Protein AF-A0A7V8YLN0-F1 (afdb_monomer)

Structure (mmCIF, N/CA/C/O backbone):
data_AF-A0A7V8YLN0-F1
#
_entry.id   AF-A0A7V8YLN0-F1
#
loop_
_atom_site.group_PDB
_atom_site.id
_atom_site.type_symbol
_atom_site.label_atom_id
_atom_site.label_alt_id
_atom_site.label_comp_id
_atom_site.label_asym_id
_atom_site.label_entity_id
_atom_site.label_seq_id
_atom_site.pdbx_PDB_ins_code
_atom_site.Cartn_x
_atom_site.Cartn_y
_atom_site.Cartn_z
_atom_site.occupancy
_atom_site.B_iso_or_equiv
_atom_site.auth_seq_id
_atom_site.auth_comp_id
_atom_site.auth_asym_id
_atom_site.auth_atom_id
_atom_site.pdbx_PDB_model_num
ATOM 1 N N . MET A 1 1 ? -4.408 11.429 97.828 1.00 50.34 1 MET A N 1
ATOM 2 C CA . MET A 1 1 ? -4.912 12.079 96.602 1.00 50.34 1 MET A CA 1
ATOM 3 C C . MET A 1 1 ? -3.985 11.689 95.471 1.00 50.34 1 MET A C 1
ATOM 5 O O . MET A 1 1 ? -2.883 12.208 95.388 1.00 50.34 1 MET A O 1
ATOM 9 N N . SER A 1 2 ? -4.406 10.717 94.672 1.00 50.22 2 SER A N 1
ATOM 10 C CA . SER A 1 2 ? -3.677 10.218 93.509 1.00 50.22 2 SER A CA 1
ATOM 11 C C . SER A 1 2 ? -4.720 9.787 92.484 1.00 50.22 2 SER A C 1
ATOM 13 O O . SER A 1 2 ? -5.526 8.894 92.733 1.00 50.22 2 SER A O 1
ATOM 15 N N . MET A 1 3 ? -4.736 10.524 91.376 1.00 49.31 3 MET A N 1
ATOM 16 C CA . MET A 1 3 ? -5.496 10.255 90.163 1.00 49.31 3 MET A CA 1
ATOM 17 C C . MET A 1 3 ? -4.903 9.049 89.433 1.00 49.31 3 MET A C 1
ATOM 19 O O . MET A 1 3 ? -3.693 9.007 89.221 1.00 49.31 3 MET A O 1
ATOM 23 N N . GLN A 1 4 ? -5.762 8.153 88.954 1.00 55.88 4 GLN A N 1
ATOM 24 C CA . GLN A 1 4 ? -5.530 7.371 87.741 1.00 55.88 4 GLN A CA 1
ATOM 25 C C . GLN A 1 4 ? -6.857 7.310 86.968 1.00 55.88 4 GLN A C 1
ATOM 27 O O . GLN A 1 4 ? -7.847 6.825 87.520 1.00 55.88 4 GLN A O 1
ATOM 32 N N . PRO A 1 5 ? -6.925 7.853 85.740 1.00 59.28 5 PRO A N 1
ATOM 33 C CA . PRO A 1 5 ? -8.102 7.719 84.893 1.00 59.28 5 PRO A CA 1
ATOM 34 C C . PRO A 1 5 ? -8.214 6.298 84.306 1.00 59.28 5 PRO A C 1
ATOM 36 O O . PRO A 1 5 ? -7.195 5.619 84.152 1.00 59.28 5 PRO A O 1
ATOM 39 N N . PRO A 1 6 ? -9.434 5.838 83.964 1.00 55.56 6 PRO A N 1
ATOM 40 C CA . PRO A 1 6 ? -9.649 4.526 83.369 1.00 55.56 6 PRO A CA 1
ATOM 41 C C . PRO A 1 6 ? -9.102 4.492 81.940 1.00 55.56 6 PRO A C 1
ATOM 43 O O . PRO A 1 6 ? -9.345 5.405 81.152 1.00 55.56 6 PRO A O 1
ATOM 46 N N . TYR A 1 7 ? -8.398 3.412 81.604 1.00 45.94 7 TYR A N 1
ATOM 47 C CA . TYR A 1 7 ? -8.054 3.062 80.229 1.00 45.94 7 TYR A CA 1
ATOM 48 C C . TYR A 1 7 ? -9.340 2.860 79.417 1.00 45.94 7 TYR A C 1
ATOM 50 O O . TYR A 1 7 ? -10.026 1.850 79.569 1.00 45.94 7 TYR A O 1
ATOM 58 N N . GLY A 1 8 ? -9.660 3.826 78.556 1.00 48.12 8 GLY A N 1
ATOM 59 C CA . GLY A 1 8 ? -10.614 3.640 77.470 1.00 48.12 8 GLY A CA 1
ATOM 60 C C . GLY A 1 8 ? -9.975 2.768 76.395 1.00 48.12 8 GLY A C 1
ATOM 61 O O . GLY A 1 8 ? -9.011 3.175 75.752 1.00 48.12 8 GLY A O 1
ATOM 62 N N . GLN A 1 9 ? -10.486 1.551 76.238 1.00 45.97 9 GLN A N 1
ATOM 63 C CA . GLN A 1 9 ? -10.303 0.764 75.025 1.00 45.97 9 GLN A CA 1
ATOM 64 C C . GLN A 1 9 ? -11.114 1.442 73.919 1.00 45.97 9 GLN A C 1
ATOM 66 O O . GLN A 1 9 ? -12.340 1.358 73.940 1.00 45.97 9 GLN A O 1
ATOM 71 N N . ASP A 1 10 ? -10.451 2.112 72.978 1.00 48.78 10 ASP A N 1
ATOM 72 C CA . ASP A 1 10 ? -11.091 2.499 71.721 1.00 48.78 10 ASP A CA 1
ATOM 73 C C . ASP A 1 10 ? -11.081 1.284 70.777 1.00 48.78 10 ASP A C 1
ATOM 75 O O . ASP A 1 10 ? -10.005 0.754 70.470 1.00 48.78 10 ASP A O 1
ATOM 79 N N . PRO A 1 11 ? -12.247 0.795 70.319 1.00 48.78 11 PRO A N 1
ATOM 80 C CA . PRO A 1 11 ? -12.314 -0.233 69.294 1.00 48.78 11 PRO A CA 1
ATOM 81 C C . PRO A 1 11 ? -11.782 0.348 67.983 1.00 48.78 11 PRO A C 1
ATOM 83 O O . PRO A 1 11 ? -12.357 1.281 67.424 1.00 48.78 11 PRO A O 1
ATOM 86 N N . HIS A 1 12 ? -10.688 -0.210 67.470 1.00 49.59 12 HIS A N 1
ATOM 87 C CA . HIS A 1 12 ? -10.296 0.007 66.083 1.00 49.59 12 HIS A CA 1
ATOM 88 C C . HIS A 1 12 ? -11.402 -0.534 65.172 1.00 49.59 12 HIS A C 1
ATOM 90 O O . HIS A 1 12 ? -11.485 -1.736 64.937 1.00 49.59 12 HIS A O 1
ATOM 96 N N . ASP A 1 13 ? -12.254 0.361 64.680 1.00 48.16 13 ASP A N 1
ATOM 97 C CA . ASP A 1 13 ? -13.195 0.087 63.603 1.00 48.16 13 ASP A CA 1
ATOM 98 C C . ASP A 1 13 ? -12.432 0.154 62.262 1.00 48.16 13 ASP A C 1
ATOM 100 O O . ASP A 1 13 ? -11.944 1.226 61.886 1.00 48.16 13 ASP A O 1
ATOM 104 N N . PRO A 1 14 ? -12.251 -0.967 61.538 1.00 55.12 14 PRO A N 1
ATOM 105 C CA . PRO A 1 14 ? -11.453 -1.008 60.312 1.00 55.12 14 PRO A CA 1
ATOM 106 C C . PRO A 1 14 ? -12.115 -0.313 59.107 1.00 55.12 14 PRO A C 1
ATOM 108 O O . PRO A 1 14 ? -11.535 -0.314 58.022 1.00 55.12 14 PRO A O 1
ATOM 111 N N . PHE A 1 15 ? -13.301 0.289 59.269 1.00 49.78 15 PHE A N 1
ATOM 112 C CA . PHE A 1 15 ? -14.086 0.878 58.178 1.00 49.78 15 PHE A CA 1
ATOM 113 C C . PHE A 1 15 ? -14.161 2.409 58.157 1.00 49.78 15 PHE A C 1
ATOM 115 O O . PHE A 1 15 ? -14.937 2.953 57.373 1.00 49.78 15 PHE A O 1
ATOM 122 N N . ASN A 1 16 ? -13.357 3.127 58.946 1.00 48.41 16 ASN A N 1
ATOM 123 C CA . ASN A 1 16 ? -13.321 4.589 58.873 1.00 48.41 16 ASN A CA 1
ATOM 124 C C . ASN A 1 16 ? -12.156 5.085 57.984 1.00 48.41 16 ASN A C 1
ATOM 126 O O . ASN A 1 16 ? -11.021 5.167 58.463 1.00 48.41 16 ASN A O 1
ATOM 130 N N . PRO A 1 17 ? -12.379 5.408 56.691 1.00 52.44 17 PRO A N 1
ATOM 131 C CA . PRO A 1 17 ? -11.359 6.036 55.862 1.00 52.44 17 PRO A CA 1
ATOM 132 C C . PRO A 1 17 ? -11.106 7.456 56.377 1.00 52.44 17 PRO A C 1
ATOM 134 O O . PRO A 1 17 ? -11.926 8.359 56.211 1.00 52.44 17 PRO A O 1
ATOM 137 N N . GLY A 1 18 ? -9.959 7.647 57.028 1.00 52.62 18 GLY A N 1
ATOM 138 C CA . GLY A 1 18 ? -9.509 8.961 57.472 1.00 52.62 18 GLY A CA 1
ATOM 139 C C . GLY A 1 18 ? -9.413 9.969 56.314 1.00 52.62 18 GLY A C 1
ATOM 140 O O . GLY A 1 18 ? -9.318 9.578 55.146 1.00 52.62 18 GLY A O 1
ATOM 141 N N . PRO A 1 19 ? -9.434 11.279 56.614 1.00 57.81 19 PRO A N 1
ATOM 142 C CA . PRO A 1 19 ? -9.313 12.317 55.599 1.00 57.81 19 PRO A CA 1
ATOM 143 C C . PRO A 1 19 ? -8.010 12.141 54.798 1.00 57.81 19 PRO A C 1
ATOM 145 O O . PRO A 1 19 ? -6.960 11.865 55.388 1.00 57.81 19 PRO A O 1
ATOM 148 N N . PRO A 1 20 ? -8.055 12.276 53.459 1.00 55.78 20 PRO A N 1
ATOM 149 C CA . PRO A 1 20 ? -6.899 12.019 52.614 1.00 55.78 20 PRO A CA 1
ATOM 150 C C . PRO A 1 20 ? -5.741 12.981 52.944 1.00 55.78 20 PRO A C 1
ATOM 152 O O . PRO A 1 20 ? -5.983 14.166 53.197 1.00 55.78 20 PRO A O 1
ATOM 155 N N . PRO A 1 21 ? -4.481 12.505 52.919 1.00 47.47 21 PRO A N 1
ATOM 156 C CA . PRO A 1 21 ? -3.318 13.344 53.168 1.00 47.47 21 PRO A CA 1
ATOM 157 C C . PRO A 1 21 ? -3.226 14.474 52.135 1.00 47.47 21 PRO A C 1
ATOM 159 O O . PRO A 1 21 ? -3.230 14.240 50.923 1.00 47.47 21 PRO A O 1
ATOM 162 N N . ALA A 1 22 ? -3.121 15.710 52.619 1.00 51.22 22 ALA A N 1
ATOM 163 C CA . ALA A 1 22 ? -2.935 16.889 51.786 1.00 51.22 22 ALA A CA 1
ATOM 164 C C . ALA A 1 22 ? -1.536 16.858 51.147 1.00 51.22 22 ALA A C 1
ATOM 166 O O . ALA A 1 22 ? -0.537 17.093 51.823 1.00 51.22 22 ALA A O 1
ATOM 167 N N . GLY A 1 23 ? -1.455 16.550 49.849 1.00 46.84 23 GLY A N 1
ATOM 168 C CA . GLY A 1 23 ? -0.183 16.617 49.118 1.00 46.84 23 GLY A CA 1
ATOM 169 C C . GLY A 1 23 ? -0.074 15.794 47.837 1.00 46.84 23 GLY A C 1
ATOM 170 O O . GLY A 1 23 ? 0.919 15.936 47.129 1.00 46.84 23 GLY A O 1
ATOM 171 N N . ILE A 1 24 ? -1.058 14.956 47.499 1.00 39.94 24 ILE A N 1
ATOM 172 C CA . ILE A 1 24 ? -1.022 14.194 46.242 1.00 39.94 24 ILE A CA 1
ATOM 173 C C . ILE A 1 24 ? -1.661 15.040 45.126 1.00 39.94 24 ILE A C 1
ATOM 175 O O . ILE A 1 24 ? -2.818 15.441 45.278 1.00 39.94 24 ILE A O 1
ATOM 179 N N . PRO A 1 25 ? -0.956 15.318 44.008 1.00 41.12 25 PRO A N 1
ATOM 180 C CA . PRO A 1 25 ? -1.548 15.971 42.848 1.00 41.12 25 PRO A CA 1
ATOM 181 C C . PRO A 1 25 ? -2.760 15.164 42.392 1.00 41.12 25 PRO A C 1
ATOM 183 O O . PRO A 1 25 ? -2.654 13.967 42.119 1.00 41.12 25 PRO A O 1
ATOM 186 N N . SER A 1 26 ? -3.916 15.819 42.356 1.00 47.84 26 SER A N 1
ATOM 187 C CA . SER A 1 26 ? -5.192 15.225 41.988 1.00 47.84 26 SER A CA 1
ATOM 188 C C . SER A 1 26 ? -5.072 14.462 40.670 1.00 47.84 26 SER A C 1
ATOM 190 O O . SER A 1 26 ? -4.752 15.017 39.615 1.00 47.84 26 SER A O 1
ATOM 192 N N . GLN A 1 27 ? -5.329 13.155 40.740 1.00 41.78 27 GLN A N 1
ATOM 193 C CA . GLN A 1 27 ? -5.578 12.343 39.561 1.00 41.78 27 GLN A CA 1
ATOM 194 C C . GLN A 1 27 ? -6.687 13.014 38.749 1.00 41.78 27 GLN A C 1
ATOM 196 O O . GLN A 1 27 ? -7.727 13.392 39.288 1.00 41.78 27 GLN A O 1
ATOM 201 N N . ARG A 1 28 ? -6.410 13.190 37.454 1.00 40.12 28 ARG A N 1
ATOM 202 C CA . ARG A 1 28 ? -7.329 13.698 36.435 1.00 40.12 28 ARG A CA 1
ATOM 203 C C . ARG A 1 28 ? -8.734 13.148 36.673 1.00 40.12 28 ARG A C 1
ATOM 205 O O . ARG A 1 28 ? -8.955 11.947 36.556 1.00 40.12 28 ARG A O 1
ATOM 212 N N . SER A 1 29 ? -9.655 14.053 36.987 1.00 36.97 29 SER A N 1
ATOM 213 C CA . SER A 1 29 ? -11.084 13.798 37.091 1.00 36.97 29 SER A CA 1
ATOM 214 C C . SER A 1 29 ? -11.573 13.089 35.831 1.00 36.97 29 SER A C 1
ATOM 216 O O . SER A 1 29 ? -11.693 13.702 34.770 1.00 36.97 29 SER A O 1
ATOM 218 N N . PHE A 1 30 ? -11.839 11.790 35.938 1.00 36.31 30 PHE A N 1
ATOM 219 C CA . PHE A 1 30 ? -12.628 11.082 34.943 1.00 36.31 30 PHE A CA 1
ATOM 220 C C . PHE A 1 30 ? -14.013 11.735 34.892 1.00 36.31 30 PHE A C 1
ATOM 222 O O . PHE A 1 30 ? -14.601 12.048 35.931 1.00 36.31 30 PHE A O 1
ATOM 229 N N . ALA A 1 31 ? -14.497 12.000 33.680 1.00 40.88 31 ALA A N 1
ATOM 230 C CA . ALA A 1 31 ? -15.795 12.612 33.449 1.00 40.88 31 ALA A CA 1
ATOM 231 C C . ALA A 1 31 ? -16.886 11.804 34.168 1.00 40.88 31 ALA A C 1
ATOM 233 O O . ALA A 1 31 ? -17.105 10.627 33.881 1.00 40.88 31 ALA A O 1
ATOM 234 N N . ARG A 1 32 ? -17.549 12.452 35.128 1.00 37.66 32 ARG A N 1
ATOM 235 C CA . ARG A 1 32 ? -18.716 11.924 35.832 1.00 37.66 32 ARG A CA 1
ATOM 236 C C . ARG A 1 32 ? -19.842 11.799 34.803 1.00 37.66 32 ARG A C 1
ATOM 238 O O . ARG A 1 32 ? -20.374 12.812 34.355 1.00 37.66 32 ARG A O 1
ATOM 245 N N . TYR A 1 33 ? -20.156 10.578 34.380 1.00 36.00 33 TYR A N 1
ATOM 246 C CA . TYR A 1 33 ? -21.348 10.325 33.573 1.00 36.00 33 TYR A CA 1
ATOM 247 C C . TYR A 1 33 ? -22.608 10.620 34.411 1.00 36.00 33 TYR A C 1
ATOM 249 O O . TYR A 1 33 ? -22.574 10.420 35.628 1.00 36.00 33 TYR A O 1
ATOM 257 N N . PRO A 1 34 ? -23.707 11.108 33.806 1.00 36.84 34 PRO A N 1
ATOM 258 C CA . PRO A 1 34 ? -24.946 11.374 34.530 1.00 36.84 34 PRO A CA 1
ATOM 259 C C . PRO A 1 34 ? -25.506 10.068 35.104 1.00 36.84 34 PRO A C 1
ATOM 261 O O . PRO A 1 34 ? -25.660 9.091 34.369 1.00 36.84 34 PRO A O 1
ATOM 264 N N . GLU A 1 35 ? -25.809 10.055 36.403 1.00 42.62 35 GLU A N 1
ATOM 265 C CA . GLU A 1 35 ? -26.484 8.945 37.083 1.00 42.62 35 GLU A CA 1
ATOM 266 C C . GLU A 1 35 ? -27.916 8.793 36.546 1.00 42.62 35 GLU A C 1
ATOM 268 O O . GLU A 1 35 ? -28.869 9.386 37.046 1.00 42.62 35 GLU A O 1
ATOM 273 N N . GLY A 1 36 ? -28.057 8.005 35.483 1.00 40.56 36 GLY A N 1
ATOM 274 C CA . GLY A 1 36 ? -29.303 7.357 35.101 1.00 40.56 36 GLY A CA 1
ATOM 275 C C . GLY A 1 36 ? -29.299 5.939 35.658 1.00 40.56 36 GLY A C 1
ATOM 276 O O . GLY A 1 36 ? -28.346 5.192 35.458 1.00 40.56 36 GLY A O 1
ATOM 277 N N . SER A 1 37 ? -30.347 5.588 36.386 1.00 42.12 37 SER A N 1
ATOM 278 C CA . SER A 1 37 ? -30.586 4.302 37.037 1.00 42.12 37 SER A CA 1
ATOM 279 C C . SER A 1 37 ? -30.487 3.124 36.058 1.00 42.12 37 SER A C 1
ATOM 281 O O . SER A 1 37 ? -31.425 2.832 35.320 1.00 42.12 37 SER A O 1
ATOM 283 N N . TYR A 1 38 ? -29.361 2.410 36.098 1.00 36.41 38 TYR A N 1
ATOM 284 C CA . TYR A 1 38 ? -29.196 1.090 35.489 1.00 36.41 38 TYR A CA 1
ATOM 285 C C . TYR A 1 38 ? -29.059 0.026 36.587 1.00 36.41 38 TYR A C 1
ATOM 287 O O . TYR A 1 38 ? -28.512 0.319 37.654 1.00 36.41 38 TYR A O 1
ATOM 295 N N . PRO A 1 39 ? -29.571 -1.200 36.363 1.00 40.69 39 PRO A N 1
ATOM 296 C CA . PRO A 1 39 ? -29.481 -2.280 37.337 1.00 40.69 39 PRO A CA 1
ATOM 297 C C . PRO A 1 39 ? -28.013 -2.565 37.666 1.00 40.69 39 PRO A C 1
ATOM 299 O O . PRO A 1 39 ? -27.170 -2.609 36.773 1.00 40.69 39 PRO A O 1
ATOM 302 N N . ILE A 1 40 ? -27.736 -2.719 38.963 1.00 44.50 40 ILE A N 1
ATOM 303 C CA . ILE A 1 40 ? -26.409 -2.893 39.562 1.00 44.50 40 ILE A CA 1
ATOM 304 C C . ILE A 1 40 ? -25.683 -4.046 38.858 1.00 44.50 40 ILE A C 1
ATOM 306 O O . ILE A 1 40 ? -25.925 -5.219 39.144 1.00 44.50 40 ILE A O 1
ATOM 310 N N . ALA A 1 41 ? -24.801 -3.711 37.919 1.00 47.66 41 ALA A N 1
ATOM 311 C CA . ALA A 1 41 ? -23.818 -4.646 37.409 1.00 47.66 41 ALA A CA 1
ATOM 312 C C . ALA A 1 41 ? -22.774 -4.892 38.517 1.00 47.66 41 ALA A C 1
ATOM 314 O O . AL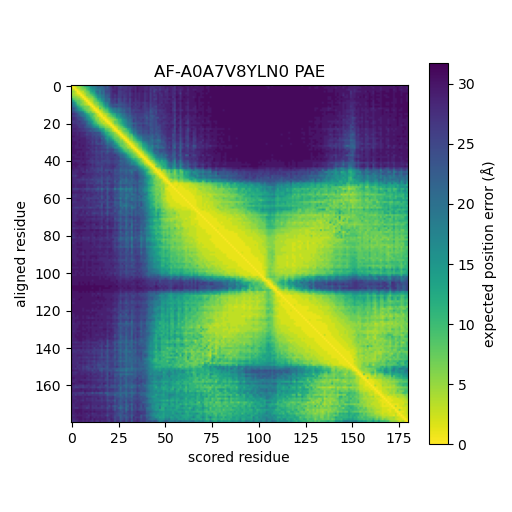A A 1 41 ? -22.414 -3.945 39.226 1.00 47.66 41 ALA A O 1
ATOM 315 N N . PRO A 1 42 ? -22.301 -6.139 38.704 1.00 45.53 42 PRO A N 1
ATOM 316 C CA . PRO A 1 42 ? -21.241 -6.443 39.660 1.00 45.53 42 PRO A CA 1
ATOM 317 C C . PRO A 1 42 ? -20.002 -5.570 39.398 1.00 45.53 42 PRO A C 1
ATOM 319 O O . PRO A 1 42 ? -19.815 -5.111 38.266 1.00 45.53 42 PRO A O 1
ATOM 322 N N . PRO A 1 43 ? -19.176 -5.311 40.434 1.00 49.69 43 PRO A N 1
ATOM 323 C CA . PRO A 1 43 ? -18.045 -4.394 40.347 1.00 49.69 43 PRO A CA 1
ATOM 324 C C . PRO A 1 43 ? -17.214 -4.735 39.117 1.00 49.69 43 PRO A C 1
ATOM 326 O O . PRO A 1 43 ? -16.876 -5.899 38.907 1.00 49.69 43 PRO A O 1
ATOM 329 N N . VAL A 1 44 ? -16.957 -3.722 38.287 1.00 53.62 44 VAL A N 1
ATOM 330 C CA . VAL A 1 44 ? -16.230 -3.855 37.025 1.00 53.62 44 VAL A CA 1
ATOM 331 C C . VAL A 1 44 ? -14.846 -4.414 37.345 1.00 53.62 44 VAL A C 1
ATOM 333 O O . VAL A 1 44 ? -13.938 -3.678 37.726 1.00 53.62 44 VAL A O 1
ATOM 336 N N . ALA A 1 45 ? -14.710 -5.739 37.241 1.00 57.56 45 ALA A N 1
ATOM 337 C CA . ALA A 1 45 ? -13.427 -6.399 37.108 1.00 57.56 45 ALA A CA 1
ATOM 338 C C . ALA A 1 45 ? -12.707 -5.709 35.950 1.00 57.56 45 ALA A C 1
ATOM 340 O O . ALA A 1 45 ? -13.351 -5.392 34.947 1.00 57.56 45 ALA A O 1
ATOM 341 N N . ASP A 1 46 ? -11.424 -5.409 36.156 1.00 58.84 46 ASP A N 1
ATOM 342 C CA . ASP A 1 46 ? -10.544 -4.706 35.222 1.00 58.84 46 ASP A CA 1
ATOM 343 C C . ASP A 1 46 ? -11.001 -4.888 33.760 1.00 58.84 46 ASP A C 1
ATOM 345 O O . ASP A 1 46 ? -11.070 -6.026 33.295 1.00 58.84 46 ASP A O 1
ATOM 349 N N . PRO A 1 47 ? -11.349 -3.814 33.024 1.00 59.25 47 PRO A N 1
ATOM 350 C CA . PRO A 1 47 ? -11.864 -3.924 31.660 1.00 59.25 47 PRO A CA 1
ATOM 351 C C . PRO A 1 47 ? -10.906 -4.642 30.693 1.00 59.25 47 PRO A C 1
ATOM 353 O O . PRO A 1 47 ? -11.343 -5.060 29.617 1.00 59.25 47 PRO A O 1
ATOM 356 N N . LEU A 1 48 ? -9.631 -4.812 31.068 1.00 55.44 48 LEU A N 1
ATOM 357 C CA . LEU A 1 48 ? -8.635 -5.604 30.342 1.00 55.44 48 LEU A CA 1
ATOM 358 C C . LEU A 1 48 ? -8.718 -7.115 30.614 1.00 55.44 48 LEU A C 1
ATOM 360 O O . LEU A 1 48 ? -8.176 -7.899 29.835 1.00 55.44 48 LEU A O 1
ATOM 364 N N . VAL A 1 49 ? -9.400 -7.537 31.678 1.00 62.19 49 VAL A N 1
ATOM 365 C CA . VAL A 1 49 ? -9.591 -8.940 32.052 1.00 62.19 49 VAL A CA 1
ATOM 366 C C . VAL A 1 49 ? -11.021 -9.350 31.693 1.00 62.19 49 VAL A C 1
ATOM 368 O O . VAL A 1 49 ? -11.971 -9.003 32.398 1.00 62.19 49 VAL A O 1
ATOM 371 N N . PRO A 1 50 ? -11.227 -10.072 30.578 1.00 61.09 50 PRO A N 1
ATOM 372 C CA . PRO A 1 50 ? -12.558 -10.533 30.226 1.00 61.09 50 PRO A CA 1
ATOM 373 C C . PRO A 1 50 ? -13.066 -11.535 31.266 1.00 61.09 50 PRO A C 1
ATOM 375 O O . PRO A 1 50 ? -12.364 -12.478 31.627 1.00 61.09 50 PRO A O 1
ATOM 378 N N . ALA A 1 51 ? -14.303 -11.337 31.728 1.00 72.38 51 ALA A N 1
ATOM 379 C CA . ALA A 1 51 ? -14.971 -12.257 32.649 1.00 72.38 51 ALA A CA 1
ATOM 380 C C . ALA A 1 51 ? -15.202 -13.643 32.015 1.00 72.38 51 ALA A C 1
ATOM 382 O O . ALA A 1 51 ? -15.260 -14.651 32.716 1.00 72.38 51 ALA A O 1
ATOM 383 N N . ASP A 1 52 ? -15.310 -13.689 30.686 1.00 82.00 52 ASP A N 1
ATOM 384 C CA . ASP A 1 52 ? -15.522 -14.887 29.891 1.00 82.00 52 ASP A CA 1
ATOM 385 C C . ASP A 1 52 ? -14.947 -14.727 28.468 1.00 82.00 52 ASP A C 1
ATOM 387 O O . ASP A 1 52 ? -14.900 -13.635 27.893 1.00 82.00 52 ASP A O 1
ATOM 391 N N . LEU A 1 53 ? -14.509 -15.840 27.868 1.00 83.56 53 LEU A N 1
ATOM 392 C CA . LEU A 1 53 ? -13.960 -15.845 26.505 1.00 83.56 53 LEU A CA 1
ATOM 393 C C . LEU A 1 53 ? -15.005 -15.441 25.452 1.00 83.56 53 LEU A C 1
ATOM 395 O O . LEU A 1 53 ? -14.654 -14.811 24.455 1.00 83.56 53 LEU A O 1
ATOM 399 N N . ALA A 1 54 ? -16.282 -15.782 25.658 1.00 83.88 54 ALA A N 1
ATOM 400 C CA . ALA A 1 54 ? -17.344 -15.482 24.700 1.00 83.88 54 ALA A CA 1
ATOM 401 C C . ALA A 1 54 ? -17.627 -13.972 24.623 1.00 83.88 54 ALA A C 1
ATOM 403 O O . ALA A 1 54 ? -17.668 -13.416 23.523 1.00 83.88 54 ALA A O 1
ATOM 404 N N . GLY A 1 55 ? -17.725 -13.291 25.767 1.00 80.12 55 GLY A N 1
ATOM 405 C CA . GLY A 1 55 ? -17.845 -11.837 25.845 1.00 80.12 55 GLY A CA 1
ATOM 406 C C . GLY A 1 55 ? -16.642 -11.105 25.244 1.00 80.12 55 GLY A C 1
ATOM 407 O O . GLY A 1 55 ? -16.811 -10.104 24.545 1.00 80.12 55 GLY A O 1
ATOM 408 N N . TRP A 1 56 ? -15.423 -11.624 25.433 1.00 81.50 56 TRP A N 1
ATOM 409 C CA . TRP A 1 56 ? -14.227 -11.091 24.767 1.00 81.50 56 TRP A CA 1
ATOM 410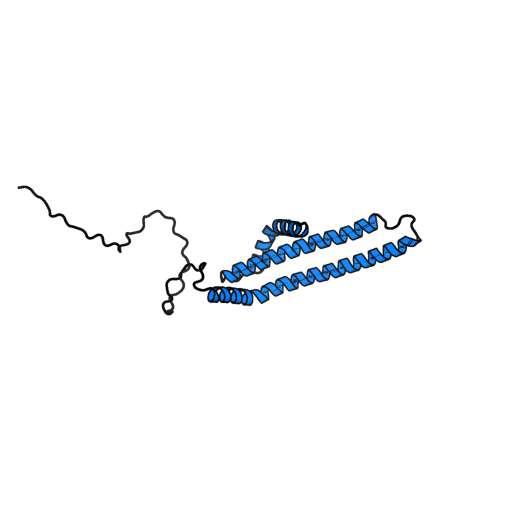 C C . TRP A 1 56 ? -14.317 -11.185 23.238 1.00 81.50 56 TRP A C 1
ATOM 412 O O . TRP A 1 56 ? -14.087 -10.194 22.543 1.00 81.50 56 TRP A O 1
ATOM 422 N N . PHE A 1 57 ? -14.716 -12.345 22.707 1.00 83.25 57 PHE A N 1
ATOM 423 C CA . PHE A 1 57 ? -14.893 -12.534 21.265 1.00 83.25 57 PHE A CA 1
ATOM 424 C C . PHE A 1 57 ? -15.999 -11.644 20.686 1.00 83.25 57 PHE A C 1
ATOM 426 O O . PHE A 1 57 ? -15.811 -11.077 19.609 1.00 83.25 57 PHE A O 1
ATOM 433 N N . GLN A 1 58 ? -17.125 -11.472 21.388 1.00 83.69 58 GLN A N 1
ATOM 4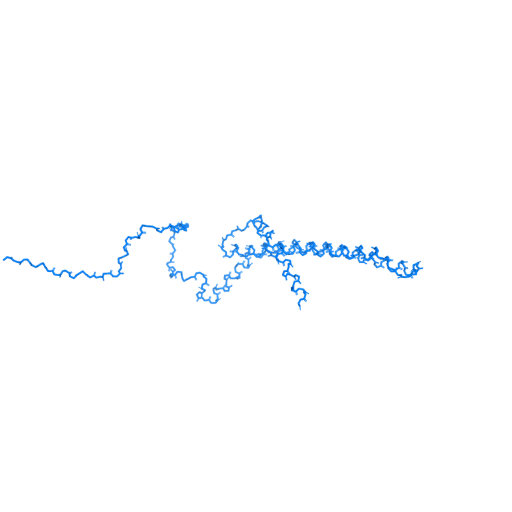34 C CA . GLN A 1 58 ? -18.187 -10.557 20.952 1.00 83.69 58 GLN A CA 1
ATOM 435 C C . GLN A 1 58 ? -17.677 -9.118 20.828 1.00 83.69 58 GLN A C 1
ATOM 437 O O . GLN A 1 58 ? -17.909 -8.481 19.804 1.00 83.69 58 GLN A O 1
ATOM 442 N N . ARG A 1 59 ? -16.889 -8.641 21.801 1.00 78.94 59 ARG A N 1
ATOM 443 C CA . ARG A 1 59 ? -16.268 -7.307 21.739 1.00 78.94 59 ARG A CA 1
ATOM 444 C C . ARG A 1 59 ? -15.352 -7.154 20.524 1.00 78.94 59 ARG A C 1
ATOM 446 O O . ARG A 1 59 ? -15.393 -6.117 19.868 1.00 78.94 59 ARG A O 1
ATOM 453 N N . ILE A 1 60 ? -14.559 -8.176 20.188 1.00 80.69 60 ILE A N 1
ATOM 454 C CA . ILE A 1 60 ? -13.719 -8.158 18.978 1.00 80.69 60 ILE A CA 1
ATOM 455 C C . ILE A 1 60 ? -14.581 -8.059 17.721 1.00 80.69 60 ILE A C 1
ATOM 457 O O . ILE A 1 60 ? -14.306 -7.228 16.859 1.00 80.69 60 ILE A O 1
ATOM 461 N N . ILE A 1 61 ? -15.626 -8.883 17.612 1.00 85.25 61 ILE A N 1
ATOM 462 C CA . ILE A 1 61 ? -16.518 -8.891 16.446 1.00 85.25 61 ILE A CA 1
ATOM 463 C C . ILE A 1 61 ? -17.212 -7.537 16.282 1.00 85.25 61 ILE A C 1
ATOM 465 O O . ILE A 1 61 ? -17.312 -7.046 15.158 1.00 85.25 61 ILE A O 1
ATOM 469 N N . ASP A 1 62 ? -17.652 -6.916 17.374 1.00 83.06 62 ASP A N 1
ATOM 470 C CA . ASP A 1 62 ? -18.319 -5.614 17.342 1.00 83.06 62 ASP A CA 1
ATOM 471 C C . ASP A 1 62 ? -17.370 -4.492 16.917 1.00 83.06 62 ASP A C 1
ATOM 473 O O . ASP A 1 62 ? -17.737 -3.661 16.082 1.00 83.06 62 ASP A O 1
ATOM 477 N N . VAL A 1 63 ? -16.129 -4.498 17.419 1.00 79.38 63 VAL A N 1
ATOM 478 C CA . VAL A 1 63 ? -15.086 -3.568 16.961 1.00 79.38 63 VAL A CA 1
ATOM 479 C C . VAL A 1 63 ? -14.822 -3.777 15.475 1.00 79.38 63 VAL A C 1
ATOM 481 O O . VAL A 1 63 ? -14.887 -2.818 14.714 1.00 79.38 63 VAL A O 1
ATOM 484 N N . VAL A 1 64 ? -14.619 -5.020 15.028 1.00 81.56 64 VAL A N 1
ATOM 485 C CA . VAL A 1 64 ? -14.406 -5.323 13.606 1.00 81.56 64 VAL A CA 1
ATOM 486 C C . VAL A 1 64 ? -15.582 -4.821 12.771 1.00 81.56 64 VAL A C 1
ATOM 488 O O . VAL A 1 64 ? -15.365 -4.086 11.815 1.00 81.56 64 VAL A O 1
ATOM 491 N N . ARG A 1 65 ? -16.827 -5.144 13.142 1.00 85.75 65 ARG A N 1
ATOM 492 C CA . ARG A 1 65 ? -18.030 -4.713 12.413 1.00 85.75 65 ARG A CA 1
ATOM 493 C C . ARG A 1 65 ? -18.137 -3.197 12.300 1.00 85.75 65 ARG A C 1
ATOM 495 O O . ARG A 1 65 ? -18.496 -2.708 11.231 1.00 85.75 65 ARG A O 1
ATOM 502 N N . ARG A 1 66 ? -17.809 -2.461 13.364 1.00 82.44 66 ARG A N 1
ATOM 503 C CA . ARG A 1 66 ? -17.826 -0.993 13.360 1.00 82.44 66 ARG A CA 1
ATOM 504 C C . ARG A 1 66 ? -16.691 -0.407 12.519 1.00 82.44 66 ARG A C 1
ATOM 506 O O . ARG A 1 66 ? -16.921 0.533 11.762 1.00 82.44 66 ARG A O 1
ATOM 513 N N . SER A 1 67 ? -15.508 -1.012 12.578 1.00 80.69 67 SER A N 1
ATOM 514 C CA . SER A 1 67 ? -14.331 -0.563 11.834 1.00 80.69 67 SER A CA 1
ATOM 515 C C . SER A 1 67 ? -14.293 -1.051 10.377 1.00 80.69 67 SER A C 1
ATOM 517 O O . SER A 1 67 ? -13.457 -0.583 9.606 1.00 80.69 67 SER A O 1
ATOM 519 N N . LEU A 1 68 ? -15.182 -1.960 9.954 1.00 81.38 68 LEU A N 1
ATOM 520 C CA . LEU A 1 68 ? -15.162 -2.550 8.607 1.00 81.38 68 LEU A CA 1
ATOM 521 C C . LEU A 1 68 ? -15.264 -1.499 7.499 1.00 81.38 68 LEU A C 1
ATOM 523 O O . LEU A 1 68 ? -14.472 -1.523 6.565 1.00 81.38 68 LEU A O 1
ATOM 527 N N . VAL A 1 69 ? -16.219 -0.572 7.593 1.00 80.62 69 VAL A N 1
ATOM 528 C CA . VAL A 1 69 ? -16.428 0.466 6.569 1.00 80.62 69 VAL A CA 1
ATOM 529 C C . VAL A 1 69 ? -15.219 1.405 6.440 1.00 80.62 69 VAL A C 1
ATOM 531 O O . VAL A 1 69 ? -14.728 1.572 5.318 1.00 80.62 69 VAL A O 1
ATOM 534 N N . PRO A 1 70 ? -14.683 2.002 7.525 1.00 79.69 70 PRO A N 1
ATOM 535 C CA . PRO A 1 70 ? -13.498 2.847 7.405 1.00 79.69 70 PRO A CA 1
ATOM 536 C C . PRO A 1 70 ? -12.262 2.059 6.949 1.00 79.69 70 PRO A C 1
ATOM 538 O O . PRO A 1 70 ? -11.508 2.562 6.116 1.00 79.69 70 PRO A O 1
ATOM 541 N N . LEU A 1 71 ? -12.082 0.809 7.394 1.00 80.00 71 LEU A N 1
ATOM 542 C CA . LEU A 1 71 ? -10.987 -0.043 6.918 1.00 80.00 71 LEU A CA 1
ATOM 543 C C . LEU A 1 71 ? -11.112 -0.346 5.425 1.00 80.00 71 LEU A C 1
ATOM 545 O O . LEU A 1 71 ? -10.155 -0.141 4.686 1.00 80.00 71 LEU A O 1
ATOM 549 N N . LEU A 1 72 ? -12.287 -0.767 4.955 1.00 84.19 72 LEU A N 1
ATOM 550 C CA . LEU A 1 72 ? -12.533 -1.014 3.533 1.00 84.19 72 LEU A CA 1
ATOM 551 C C . LEU A 1 72 ? -12.335 0.245 2.693 1.00 84.19 72 LEU A C 1
ATOM 553 O O . LEU A 1 72 ? -11.863 0.146 1.569 1.00 84.19 72 LEU A O 1
ATOM 557 N N . THR A 1 73 ? -12.630 1.424 3.236 1.00 81.56 73 THR A N 1
ATOM 558 C CA . THR A 1 73 ? -12.400 2.698 2.545 1.00 81.56 73 THR A CA 1
ATOM 559 C C . THR A 1 73 ? -10.903 2.963 2.358 1.00 81.56 73 THR A C 1
ATOM 561 O O . THR A 1 73 ? -10.466 3.288 1.254 1.00 81.56 73 THR A O 1
ATOM 564 N N . ILE A 1 74 ? -10.100 2.761 3.408 1.00 80.06 74 ILE A N 1
ATOM 565 C CA . ILE A 1 74 ? -8.634 2.874 3.339 1.00 80.06 74 ILE A CA 1
ATOM 566 C C . ILE A 1 74 ? -8.064 1.838 2.359 1.00 80.06 74 ILE A C 1
ATOM 568 O O . ILE A 1 74 ? -7.234 2.174 1.515 1.00 80.06 74 ILE A O 1
ATOM 572 N N . GLN A 1 75 ? -8.542 0.592 2.430 1.00 82.00 75 GLN A N 1
ATOM 573 C CA . GLN A 1 75 ? -8.096 -0.493 1.553 1.00 82.00 75 GLN A CA 1
ATOM 574 C C . GLN A 1 75 ? -8.508 -0.272 0.095 1.00 82.00 75 GLN A C 1
ATOM 576 O O . GLN A 1 75 ? -7.712 -0.528 -0.802 1.00 82.00 75 GLN A O 1
ATOM 581 N N . ALA A 1 76 ? -9.706 0.255 -0.165 1.00 85.88 76 ALA A N 1
ATOM 582 C CA . ALA A 1 76 ? -10.142 0.622 -1.509 1.00 85.88 76 ALA A CA 1
ATOM 583 C C . ALA A 1 76 ? -9.257 1.733 -2.088 1.00 85.88 76 ALA A C 1
ATOM 585 O O . ALA A 1 76 ? -8.823 1.633 -3.234 1.00 85.88 76 ALA A O 1
ATOM 586 N N . GLY A 1 77 ? -8.918 2.746 -1.283 1.00 85.31 77 GLY A N 1
ATOM 587 C CA . GLY A 1 77 ? -7.944 3.768 -1.667 1.00 85.31 77 GLY A CA 1
ATOM 588 C C . GLY A 1 77 ? -6.591 3.155 -2.031 1.00 85.31 77 GLY A C 1
ATOM 589 O O . GLY A 1 77 ? -6.066 3.417 -3.111 1.00 85.31 77 GLY A O 1
ATOM 590 N N . MET A 1 78 ? -6.060 2.271 -1.182 1.00 84.19 78 MET A N 1
ATOM 591 C CA . MET A 1 78 ? -4.811 1.551 -1.450 1.00 84.19 78 MET A CA 1
ATOM 592 C C . MET A 1 78 ? -4.887 0.709 -2.732 1.00 84.19 78 MET A C 1
ATOM 594 O O . MET A 1 78 ? -3.964 0.735 -3.545 1.00 84.19 78 MET A O 1
ATOM 598 N N . ALA A 1 79 ? -5.997 0.003 -2.954 1.00 86.25 79 ALA A N 1
ATOM 599 C CA . ALA A 1 79 ? -6.208 -0.808 -4.146 1.00 86.25 79 ALA A CA 1
ATOM 600 C C . ALA A 1 79 ? -6.153 0.036 -5.427 1.00 86.25 79 ALA A C 1
ATOM 602 O O . ALA A 1 79 ? -5.552 -0.395 -6.409 1.00 86.25 79 ALA A O 1
ATOM 603 N N . VAL A 1 80 ? -6.694 1.260 -5.411 1.00 90.19 80 VAL A N 1
ATOM 604 C CA . VAL A 1 80 ? -6.585 2.195 -6.543 1.00 90.19 80 VAL A CA 1
ATOM 605 C C . VAL A 1 80 ? -5.121 2.517 -6.850 1.00 90.19 80 VAL A C 1
ATOM 607 O O . VAL A 1 80 ? -4.713 2.422 -8.007 1.00 90.19 80 VAL A O 1
ATOM 610 N N . PHE A 1 81 ? -4.304 2.828 -5.839 1.00 85.44 81 PHE A N 1
ATOM 611 C CA . PHE A 1 81 ? -2.871 3.082 -6.044 1.00 85.44 81 PHE A CA 1
ATOM 612 C C . PHE A 1 81 ? -2.137 1.863 -6.607 1.00 85.44 81 PHE A C 1
ATOM 614 O O . PHE A 1 81 ? -1.325 2.004 -7.522 1.00 85.44 81 PHE A O 1
ATOM 621 N N . VAL A 1 82 ? -2.451 0.665 -6.107 1.00 88.06 82 VAL A N 1
ATOM 622 C CA . VAL A 1 82 ? -1.875 -0.588 -6.614 1.00 88.06 82 VAL A CA 1
ATOM 623 C C . VAL A 1 82 ? -2.250 -0.805 -8.080 1.00 88.06 82 VAL A C 1
ATOM 625 O O . VAL A 1 82 ? -1.377 -1.111 -8.887 1.00 88.06 82 VAL A O 1
ATOM 628 N N . VAL A 1 83 ? -3.515 -0.601 -8.456 1.00 93.44 83 VAL A N 1
ATOM 629 C CA . VAL A 1 83 ? -3.967 -0.739 -9.849 1.00 93.44 83 VAL A CA 1
ATOM 630 C C . VAL A 1 83 ? -3.264 0.269 -10.759 1.00 93.44 83 VAL A C 1
ATOM 632 O O . VAL A 1 83 ? -2.760 -0.118 -11.811 1.00 93.44 83 VAL A O 1
ATOM 635 N N . ILE A 1 84 ? -3.173 1.539 -10.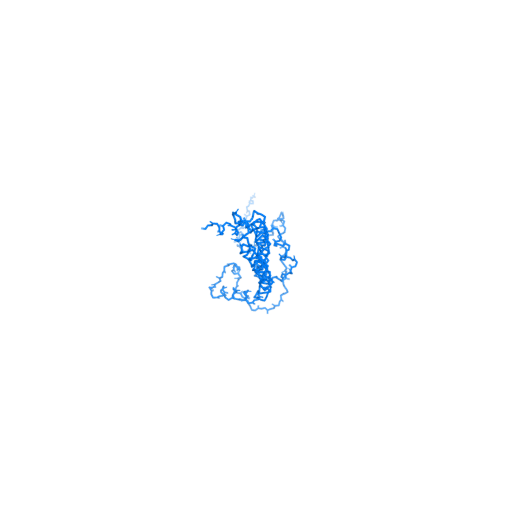352 1.00 91.62 84 ILE A N 1
ATOM 636 C CA . ILE A 1 84 ? -2.472 2.579 -11.122 1.00 91.62 84 ILE A CA 1
ATOM 637 C C . ILE A 1 84 ? -1.013 2.180 -11.356 1.00 91.62 84 ILE A C 1
ATOM 639 O O . ILE A 1 84 ? -0.531 2.232 -12.487 1.00 91.62 84 ILE A O 1
ATOM 643 N N . TYR A 1 85 ? -0.318 1.735 -10.311 1.00 89.00 85 TYR A N 1
ATOM 644 C CA . TYR A 1 85 ? 1.058 1.269 -10.438 1.00 89.00 85 TYR A CA 1
ATOM 645 C C . TYR A 1 85 ? 1.187 0.069 -11.378 1.00 89.00 85 TYR A C 1
ATOM 647 O O . TYR A 1 85 ? 2.064 0.076 -12.236 1.00 89.00 85 TYR A O 1
ATOM 655 N N . GLN A 1 86 ? 0.305 -0.928 -11.269 1.00 89.69 86 GLN A N 1
ATOM 656 C CA . GLN A 1 86 ? 0.325 -2.100 -12.149 1.00 89.69 86 GLN A CA 1
ATOM 657 C C . GLN A 1 86 ? 0.137 -1.712 -13.620 1.00 89.69 86 GLN A C 1
ATOM 659 O O . GLN A 1 86 ? 0.804 -2.266 -14.491 1.00 89.69 86 GLN A O 1
ATOM 664 N N . VAL A 1 87 ? -0.718 -0.725 -13.909 1.00 93.81 87 VAL A N 1
ATOM 665 C CA . VAL A 1 87 ? -0.883 -0.186 -15.267 1.00 93.81 87 VAL A CA 1
ATOM 666 C C . VAL A 1 87 ? 0.398 0.500 -15.747 1.00 93.81 87 VAL A C 1
ATOM 668 O O . VAL A 1 87 ? 0.839 0.251 -16.869 1.00 93.81 87 VAL A O 1
ATOM 671 N N . ILE A 1 88 ? 1.024 1.333 -14.909 1.00 90.19 88 ILE A N 1
ATOM 672 C CA . ILE A 1 88 ? 2.278 2.028 -15.247 1.00 90.19 88 ILE A CA 1
ATOM 673 C C . ILE A 1 88 ? 3.398 1.020 -15.522 1.00 90.19 88 ILE A C 1
ATOM 675 O O . ILE A 1 88 ? 4.048 1.097 -16.564 1.00 90.19 88 ILE A O 1
ATOM 679 N N . VAL A 1 89 ? 3.599 0.052 -14.625 1.00 90.44 89 VAL A N 1
ATOM 680 C CA . VAL A 1 89 ? 4.623 -0.988 -14.780 1.00 90.44 89 VAL A CA 1
ATOM 681 C C . VAL A 1 89 ? 4.330 -1.858 -15.991 1.00 90.44 89 VAL A C 1
ATOM 683 O O . VAL A 1 89 ? 5.231 -2.089 -16.787 1.00 90.44 89 VAL A O 1
ATOM 686 N N . GLY A 1 90 ? 3.081 -2.282 -16.192 1.00 91.88 90 GLY A N 1
ATOM 687 C CA . GLY A 1 90 ? 2.689 -3.064 -17.363 1.00 91.88 90 GLY A CA 1
ATOM 688 C C . GLY A 1 90 ? 3.006 -2.341 -18.674 1.00 91.88 90 GLY A C 1
ATOM 689 O O . GLY A 1 90 ? 3.562 -2.941 -19.595 1.00 91.88 90 GLY A O 1
ATOM 690 N N . ASN A 1 91 ? 2.734 -1.036 -18.746 1.00 92.88 91 ASN A N 1
ATOM 691 C CA . ASN A 1 91 ? 3.091 -0.213 -19.901 1.00 92.88 91 ASN A CA 1
ATOM 692 C C . ASN A 1 91 ? 4.611 -0.095 -20.079 1.00 92.88 91 ASN A C 1
ATOM 694 O O . ASN A 1 91 ? 5.100 -0.328 -21.185 1.00 92.88 91 ASN A O 1
ATOM 698 N N . ALA A 1 92 ? 5.359 0.178 -19.006 1.00 89.50 92 ALA A N 1
ATOM 699 C CA . ALA A 1 92 ? 6.820 0.259 -19.042 1.00 89.50 92 ALA A CA 1
ATOM 700 C C . ALA A 1 92 ? 7.467 -1.074 -19.462 1.00 89.50 92 ALA A C 1
ATOM 702 O O . ALA A 1 92 ? 8.397 -1.092 -20.265 1.00 89.50 92 ALA A O 1
ATOM 703 N N . THR A 1 93 ? 6.948 -2.208 -18.983 1.00 91.69 93 THR A N 1
ATOM 704 C CA . THR A 1 93 ? 7.386 -3.551 -19.387 1.00 91.69 93 THR A CA 1
ATOM 705 C C . THR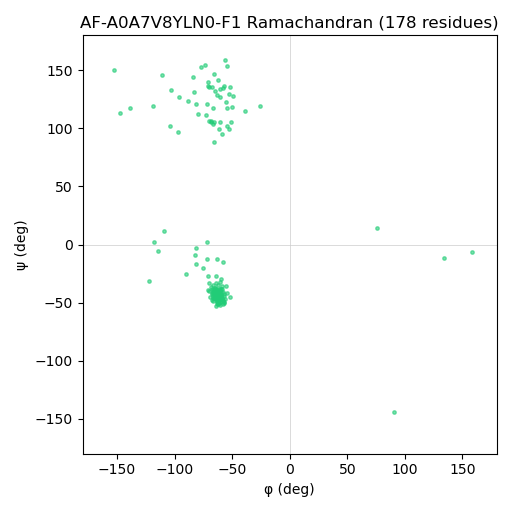 A 1 93 ? 7.095 -3.812 -20.861 1.00 91.69 93 THR A C 1
ATOM 707 O O . THR A 1 93 ? 7.948 -4.342 -21.571 1.00 91.69 93 THR A O 1
ATOM 710 N N . ASN A 1 94 ? 5.916 -3.425 -21.354 1.00 92.88 94 ASN A N 1
ATOM 711 C CA . ASN A 1 94 ? 5.570 -3.571 -22.768 1.00 92.88 94 ASN A CA 1
ATOM 712 C C . ASN A 1 94 ? 6.479 -2.725 -23.669 1.00 92.88 94 ASN A C 1
ATOM 714 O O . ASN A 1 94 ? 6.935 -3.208 -24.706 1.00 92.88 94 ASN A O 1
ATOM 718 N N . GLU A 1 95 ? 6.758 -1.483 -23.277 1.00 89.12 95 GLU A N 1
ATOM 719 C CA . GLU A 1 95 ? 7.669 -0.591 -23.995 1.00 89.12 95 GLU A CA 1
ATOM 720 C C . GLU A 1 95 ? 9.102 -1.131 -23.998 1.00 89.12 95 GLU A C 1
ATOM 722 O O . GLU A 1 95 ? 9.723 -1.222 -25.058 1.00 89.12 95 GLU A O 1
ATOM 727 N N . PHE A 1 96 ? 9.589 -1.587 -22.843 1.00 88.31 96 PHE A N 1
ATOM 728 C CA . PHE A 1 96 ? 10.891 -2.233 -22.723 1.00 88.31 96 PHE A CA 1
ATOM 729 C C . PHE A 1 96 ? 10.987 -3.48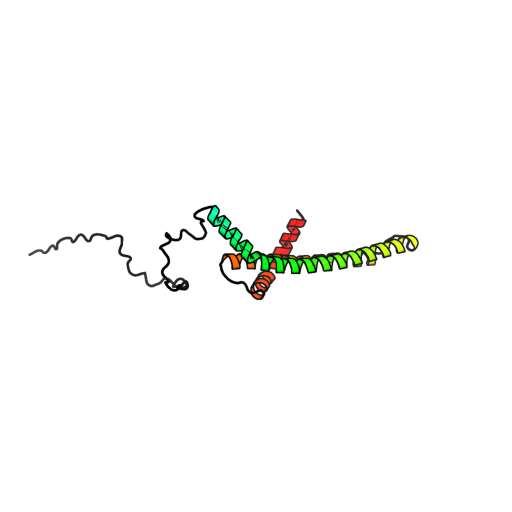2 -23.610 1.00 88.31 96 PHE A C 1
ATOM 731 O O . PHE A 1 96 ? 11.930 -3.635 -24.376 1.00 88.31 96 PHE A O 1
ATOM 738 N N . ASN A 1 97 ? 9.977 -4.353 -23.610 1.00 88.75 97 ASN A N 1
ATOM 739 C CA . ASN A 1 97 ? 9.980 -5.545 -24.461 1.00 88.75 97 ASN A CA 1
ATOM 740 C C . ASN A 1 97 ? 10.020 -5.200 -25.958 1.00 88.75 97 ASN A C 1
ATOM 742 O O . ASN A 1 97 ? 10.740 -5.850 -26.720 1.00 88.75 97 ASN A O 1
ATOM 746 N N . ARG A 1 98 ? 9.279 -4.169 -26.386 1.00 88.50 98 ARG A N 1
ATOM 747 C CA . ARG A 1 98 ? 9.305 -3.685 -27.776 1.00 88.50 98 ARG A CA 1
ATOM 748 C C . ARG A 1 98 ? 10.671 -3.116 -28.147 1.00 88.50 98 ARG A C 1
ATOM 750 O O . ARG A 1 98 ? 11.174 -3.427 -29.225 1.00 88.50 98 ARG A O 1
ATOM 757 N N . SER A 1 99 ? 11.282 -2.325 -27.265 1.00 84.56 99 SER A N 1
ATOM 758 C CA . SER A 1 99 ? 12.601 -1.740 -27.516 1.00 84.56 99 SER A CA 1
ATOM 759 C C . SER A 1 99 ? 13.684 -2.818 -27.611 1.00 84.56 99 SER A C 1
ATOM 761 O O . SER A 1 99 ? 14.485 -2.799 -28.542 1.00 84.56 99 SER A O 1
ATOM 763 N N . VAL A 1 100 ? 13.639 -3.838 -26.748 1.00 84.62 100 VAL A N 1
ATOM 764 C CA . VAL A 1 100 ? 14.537 -5.001 -26.815 1.00 84.62 100 VAL A CA 1
ATOM 765 C C . VAL A 1 100 ? 14.362 -5.775 -28.124 1.00 84.62 100 VAL A C 1
ATOM 767 O O . VAL A 1 100 ? 15.356 -6.160 -28.741 1.00 84.62 100 VAL A O 1
ATOM 770 N N . GLN A 1 101 ? 13.125 -6.008 -28.572 1.00 85.44 101 GLN A N 1
ATOM 771 C CA . GLN A 1 101 ? 12.867 -6.688 -29.847 1.00 85.44 101 GLN A CA 1
ATOM 772 C C . GLN A 1 101 ? 13.402 -5.893 -31.046 1.00 85.44 101 GLN A C 1
ATOM 774 O O . GLN A 1 101 ? 14.013 -6.490 -31.930 1.00 85.44 101 GLN A O 1
ATOM 779 N N . ALA A 1 102 ? 13.239 -4.567 -31.052 1.00 81.94 102 ALA A N 1
ATOM 780 C CA . ALA A 1 102 ? 13.774 -3.698 -32.100 1.00 81.94 102 ALA A CA 1
ATOM 781 C C . ALA A 1 102 ? 15.316 -3.696 -32.132 1.00 81.94 102 ALA A C 1
ATOM 783 O O . ALA A 1 102 ? 15.916 -3.717 -33.206 1.00 81.94 102 ALA A O 1
ATOM 784 N N . SER A 1 103 ? 15.969 -3.742 -30.966 1.00 77.00 103 SER A N 1
ATOM 785 C CA . SER A 1 103 ? 17.435 -3.738 -30.863 1.00 77.00 103 SER A CA 1
ATOM 786 C C . SER A 1 103 ? 18.094 -5.038 -31.339 1.00 77.00 103 SER A C 1
ATOM 788 O O . SER A 1 103 ? 19.231 -5.001 -31.811 1.00 77.00 103 SER A O 1
ATOM 790 N N . ARG A 1 104 ? 17.398 -6.186 -31.268 1.00 71.25 104 ARG A N 1
ATOM 791 C CA . ARG A 1 104 ? 17.940 -7.521 -31.615 1.00 71.25 104 ARG A CA 1
ATOM 792 C C . ARG A 1 104 ? 18.363 -7.691 -33.082 1.00 71.25 104 ARG A C 1
ATOM 794 O O . ARG A 1 104 ? 19.038 -8.669 -33.383 1.00 71.25 104 ARG A O 1
ATOM 801 N N . GLY A 1 105 ? 18.003 -6.765 -33.974 1.00 64.19 105 GLY A N 1
ATOM 802 C CA . GLY A 1 105 ? 18.412 -6.779 -35.386 1.00 64.19 105 GLY A CA 1
ATOM 803 C C . GLY A 1 105 ? 19.331 -5.631 -35.817 1.00 64.19 105 GLY A C 1
ATOM 804 O O . GLY A 1 105 ? 19.778 -5.630 -36.959 1.00 64.19 105 GLY A O 1
ATOM 805 N N . VAL A 1 106 ? 19.595 -4.652 -34.943 1.00 63.09 106 VAL A N 1
ATOM 806 C CA . VAL A 1 106 ? 20.229 -3.374 -35.329 1.00 63.09 106 VAL A CA 1
ATOM 807 C C . VAL A 1 106 ? 21.532 -3.104 -34.570 1.00 63.09 106 VAL A C 1
ATOM 809 O O . VAL A 1 106 ? 22.439 -2.495 -35.130 1.00 63.09 106 VAL A O 1
ATOM 812 N N . VAL A 1 107 ? 21.666 -3.570 -33.322 1.00 60.28 107 VAL A N 1
ATOM 813 C CA . VAL A 1 107 ? 22.827 -3.259 -32.469 1.00 60.28 107 VAL A CA 1
ATOM 814 C C . VAL A 1 107 ? 23.588 -4.535 -32.085 1.00 60.28 107 VAL A C 1
ATOM 816 O O . VAL A 1 107 ? 23.028 -5.393 -31.394 1.00 60.28 107 VAL A O 1
ATOM 819 N N . PRO A 1 108 ? 24.876 -4.671 -32.459 1.00 51.81 108 PRO A N 1
ATOM 820 C CA . PRO A 1 108 ? 25.742 -5.725 -31.939 1.00 51.81 108 PRO A CA 1
ATOM 821 C C . PRO A 1 108 ? 25.975 -5.494 -30.436 1.00 51.81 108 PRO A C 1
ATOM 823 O O . PRO A 1 108 ? 26.711 -4.589 -30.056 1.00 51.81 108 PRO A O 1
ATOM 826 N N . GLY A 1 109 ? 25.313 -6.273 -29.572 1.00 63.38 109 GLY A N 1
ATOM 827 C CA . GLY A 1 109 ? 25.494 -6.197 -28.111 1.00 63.38 109 GLY A CA 1
ATOM 828 C C . GLY A 1 109 ? 24.216 -6.190 -27.262 1.00 63.38 109 GLY A C 1
ATOM 829 O O . GLY A 1 109 ? 24.303 -6.424 -26.061 1.00 63.38 109 GLY A O 1
ATOM 830 N N . GLY A 1 110 ? 23.029 -6.009 -27.853 1.00 73.44 110 GLY A N 1
ATOM 831 C CA . GLY A 1 110 ? 21.753 -6.114 -27.126 1.00 73.44 110 GLY A CA 1
ATOM 832 C C . GLY A 1 110 ? 21.236 -4.803 -26.506 1.00 73.44 110 GLY A C 1
ATOM 833 O O . GLY A 1 110 ? 21.315 -3.749 -27.131 1.00 73.44 110 GLY A O 1
ATOM 834 N N . VAL A 1 111 ? 20.604 -4.900 -25.327 1.00 77.75 111 VAL A N 1
ATOM 835 C CA . VAL A 1 111 ? 19.869 -3.817 -24.626 1.00 77.75 111 VAL A CA 1
ATOM 836 C C . VAL A 1 111 ? 20.823 -2.715 -24.151 1.00 77.75 111 VAL A C 1
ATOM 838 O O . VAL A 1 111 ? 21.863 -3.029 -23.574 1.00 77.75 111 VAL A O 1
ATOM 841 N N . SER A 1 112 ? 20.480 -1.435 -24.348 1.00 83.56 112 SER A N 1
ATOM 842 C CA . SER A 1 112 ? 21.356 -0.329 -23.928 1.00 83.56 112 SER A CA 1
ATOM 843 C C . SER A 1 112 ? 21.292 -0.063 -22.411 1.00 83.56 112 SER A C 1
ATOM 845 O O . SER A 1 112 ? 20.253 -0.299 -21.785 1.00 83.56 112 SER A O 1
ATOM 847 N N . PRO A 1 113 ? 22.365 0.478 -21.794 1.00 84.62 113 PRO A N 1
ATOM 848 C CA . PRO A 1 113 ? 22.352 0.879 -20.384 1.00 84.62 113 PRO A CA 1
ATOM 849 C C . PRO A 1 113 ? 21.231 1.868 -20.038 1.00 84.62 113 PRO A C 1
ATOM 851 O O . PRO A 1 113 ? 20.636 1.761 -18.968 1.00 84.62 113 PRO A O 1
ATOM 854 N N . ASP A 1 114 ? 20.896 2.775 -20.958 1.00 85.56 114 ASP A N 1
ATOM 855 C CA . ASP A 1 114 ? 19.823 3.762 -20.778 1.00 85.56 114 ASP A CA 1
ATOM 856 C C . ASP A 1 114 ? 18.429 3.117 -20.756 1.00 85.56 114 ASP A C 1
ATOM 858 O O . ASP A 1 114 ? 17.560 3.516 -19.983 1.00 85.56 114 ASP A O 1
ATOM 862 N N . GLN A 1 115 ? 18.212 2.071 -21.562 1.00 83.25 115 GLN A N 1
ATOM 863 C CA . GLN A 1 115 ? 16.960 1.306 -21.547 1.00 83.25 115 GLN A CA 1
ATOM 864 C C . GLN A 1 115 ? 16.777 0.568 -20.218 1.00 83.25 115 GLN A C 1
ATOM 866 O O . GLN A 1 115 ? 15.678 0.546 -19.661 1.00 83.25 115 GLN A O 1
ATOM 871 N N . LEU A 1 116 ? 17.856 -0.019 -19.694 1.00 86.62 116 LEU A N 1
ATOM 872 C CA . LEU A 1 116 ? 17.838 -0.699 -18.400 1.00 86.62 116 LEU A CA 1
ATOM 873 C C . LEU A 1 116 ? 17.616 0.292 -17.255 1.00 86.62 116 LEU A C 1
ATOM 875 O O . LEU A 1 116 ? 16.749 0.063 -16.413 1.00 86.62 116 LEU A O 1
ATOM 879 N N . SER A 1 117 ? 18.358 1.400 -17.227 1.00 88.00 117 SER A N 1
ATOM 880 C CA . SER A 1 117 ? 18.250 2.398 -16.159 1.00 88.00 117 SER A CA 1
ATOM 881 C C . SER A 1 117 ? 16.872 3.066 -16.132 1.00 88.00 117 SER A C 1
ATOM 883 O O . SER A 1 117 ? 16.312 3.236 -15.050 1.00 88.00 117 SER A O 1
ATOM 885 N N . GLY A 1 118 ? 16.270 3.352 -17.292 1.00 86.69 118 GLY A N 1
ATOM 886 C CA . GLY A 1 118 ? 14.906 3.881 -17.387 1.00 86.69 118 GLY A CA 1
ATOM 887 C C . GLY A 1 118 ? 13.843 2.912 -16.856 1.00 86.69 118 GLY A C 1
ATOM 888 O O . GLY A 1 118 ? 12.975 3.299 -16.065 1.00 86.69 118 GLY A O 1
ATOM 889 N N . PHE A 1 119 ? 13.937 1.633 -17.238 1.00 87.50 119 PHE A N 1
ATOM 890 C CA . PHE A 1 119 ? 13.017 0.594 -16.774 1.00 87.50 119 PHE A CA 1
ATOM 891 C C . PHE A 1 119 ? 13.129 0.363 -15.259 1.00 87.50 119 PHE A C 1
ATOM 893 O O . PHE A 1 119 ? 12.133 0.462 -14.537 1.00 87.50 119 PHE A O 1
ATOM 900 N N . PHE A 1 120 ? 14.342 0.123 -14.753 1.00 90.00 120 PHE A N 1
ATOM 901 C CA . PHE A 1 120 ? 14.564 -0.089 -13.321 1.00 90.00 120 PHE A CA 1
ATOM 902 C C . PHE A 1 120 ? 14.281 1.166 -12.493 1.00 90.00 120 PHE A C 1
ATOM 904 O O . PHE A 1 120 ? 13.742 1.051 -11.396 1.00 90.00 120 PHE A O 1
ATOM 911 N N . GLY A 1 121 ? 14.573 2.359 -13.017 1.00 90.81 121 GLY A N 1
ATOM 912 C CA . GLY A 1 121 ? 14.243 3.626 -12.365 1.00 90.81 121 GLY A CA 1
ATOM 913 C C . GLY A 1 121 ? 12.740 3.777 -12.136 1.00 90.81 121 GLY A C 1
ATOM 914 O O . GLY A 1 121 ? 12.310 4.106 -11.031 1.00 90.81 121 GLY A O 1
ATOM 915 N N . THR A 1 122 ? 11.935 3.448 -13.149 1.00 87.56 122 THR A N 1
ATOM 916 C CA . THR A 1 122 ? 10.467 3.469 -13.053 1.00 87.56 122 THR A CA 1
ATOM 917 C C . THR A 1 122 ? 9.959 2.433 -12.048 1.00 87.56 122 THR A C 1
ATOM 919 O O . THR A 1 122 ? 9.096 2.738 -11.221 1.00 87.56 122 THR A O 1
ATOM 922 N N . LEU A 1 123 ? 10.523 1.220 -12.075 1.00 89.25 123 LEU A N 1
ATOM 923 C CA . LEU A 1 123 ? 10.165 0.149 -11.146 1.00 89.25 123 LEU A CA 1
ATOM 924 C C . LEU A 1 123 ? 10.444 0.552 -9.689 1.00 89.25 123 LEU A C 1
ATOM 926 O O . LEU A 1 123 ? 9.550 0.474 -8.846 1.00 89.25 123 LEU A O 1
ATOM 930 N N . LEU A 1 124 ? 11.665 1.019 -9.409 1.00 90.50 124 LEU A N 1
ATOM 931 C CA . LEU A 1 124 ? 12.112 1.412 -8.072 1.00 90.50 124 LEU A CA 1
ATOM 932 C C . LEU A 1 124 ? 11.319 2.600 -7.532 1.00 90.50 124 LEU A C 1
ATOM 934 O O . LEU A 1 124 ? 10.901 2.577 -6.375 1.00 90.50 124 LEU A O 1
ATOM 938 N N . LEU A 1 125 ? 11.066 3.612 -8.367 1.00 88.50 125 LEU A N 1
ATOM 939 C CA . LEU A 1 125 ? 10.259 4.763 -7.976 1.00 88.50 125 LEU A CA 1
ATOM 940 C C . LEU A 1 125 ? 8.849 4.331 -7.566 1.00 88.50 125 LEU A C 1
ATOM 942 O O . LEU A 1 125 ? 8.356 4.740 -6.516 1.00 88.50 125 LEU A O 1
ATOM 946 N N . GLY A 1 126 ? 8.199 3.480 -8.360 1.00 85.62 126 GLY A N 1
ATOM 947 C CA . GLY A 1 126 ? 6.850 3.042 -8.027 1.00 85.62 126 GLY A CA 1
ATOM 948 C C . GLY A 1 126 ? 6.797 2.105 -6.811 1.00 85.62 126 GLY A C 1
ATOM 949 O O . GLY A 1 126 ? 5.872 2.232 -6.009 1.00 85.62 126 GLY A O 1
ATOM 950 N N . ILE A 1 127 ? 7.816 1.259 -6.591 1.00 86.62 127 ILE A N 1
ATOM 951 C CA . ILE A 1 127 ? 7.961 0.488 -5.340 1.00 86.62 127 ILE A CA 1
ATOM 952 C C . ILE A 1 127 ? 8.063 1.434 -4.141 1.00 86.62 127 ILE A C 1
ATOM 954 O O . ILE A 1 127 ? 7.371 1.229 -3.141 1.00 86.62 127 ILE A O 1
ATOM 958 N N . ALA A 1 128 ? 8.884 2.483 -4.234 1.00 86.50 128 ALA A N 1
ATOM 959 C CA . ALA A 1 128 ? 9.032 3.462 -3.162 1.00 86.50 128 ALA A CA 1
ATOM 960 C C . ALA A 1 128 ? 7.699 4.163 -2.851 1.00 86.50 128 ALA A C 1
ATOM 962 O O . ALA A 1 128 ? 7.307 4.255 -1.686 1.00 86.50 128 ALA A O 1
ATOM 963 N N . VAL A 1 129 ? 6.963 4.590 -3.884 1.00 86.12 129 VAL A N 1
ATOM 964 C CA . VAL A 1 129 ? 5.652 5.241 -3.731 1.00 86.12 129 VAL A CA 1
ATOM 965 C C . VAL A 1 129 ? 4.627 4.297 -3.098 1.00 86.12 129 VAL A C 1
ATOM 967 O O . VAL A 1 129 ? 3.983 4.678 -2.122 1.00 86.12 129 VAL A O 1
ATOM 970 N N . ILE A 1 130 ? 4.489 3.058 -3.583 1.00 84.62 130 ILE A N 1
ATOM 971 C CA . ILE A 1 130 ? 3.559 2.084 -2.986 1.00 84.62 130 ILE A CA 1
ATOM 972 C C . ILE A 1 130 ? 3.927 1.781 -1.545 1.00 84.62 130 ILE A C 1
ATOM 974 O O . ILE A 1 130 ? 3.039 1.708 -0.702 1.00 84.62 130 ILE A O 1
ATOM 978 N N . SER A 1 131 ? 5.212 1.599 -1.252 1.00 80.88 131 SER A N 1
ATOM 979 C CA . SER A 1 131 ? 5.660 1.285 0.107 1.00 80.88 131 SER A CA 1
ATOM 980 C C . SER A 1 131 ? 5.293 2.413 1.067 1.00 80.88 131 SER A C 1
ATOM 982 O O . SER A 1 131 ? 4.808 2.161 2.169 1.00 80.88 131 SER A O 1
ATOM 984 N N . LEU A 1 132 ? 5.446 3.661 0.619 1.00 82.50 132 LEU A N 1
ATOM 985 C CA . LEU A 1 132 ? 5.056 4.846 1.369 1.00 82.50 132 LEU A CA 1
ATOM 986 C C . LEU A 1 132 ? 3.543 4.880 1.634 1.00 82.50 132 LEU A C 1
ATOM 988 O O . LEU A 1 132 ? 3.125 5.024 2.783 1.00 82.50 132 LEU A O 1
ATOM 992 N N . VAL A 1 133 ? 2.725 4.707 0.591 1.00 82.75 133 VAL A N 1
ATOM 993 C CA . VAL A 1 133 ? 1.255 4.705 0.703 1.00 82.75 133 VAL A CA 1
ATOM 994 C C . VAL A 1 133 ? 0.766 3.525 1.550 1.00 82.75 133 VAL A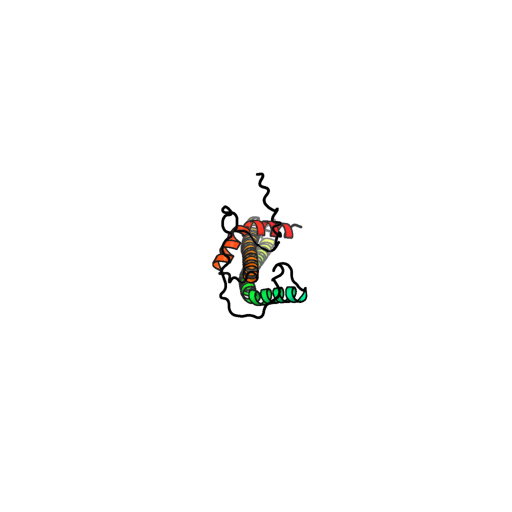 C 1
ATOM 996 O O . VAL A 1 133 ? -0.109 3.690 2.396 1.00 82.75 133 VAL A O 1
ATOM 999 N N . GLY A 1 134 ? 1.366 2.348 1.388 1.00 79.94 134 GLY A N 1
ATOM 1000 C CA . GLY A 1 134 ? 1.033 1.140 2.137 1.00 79.94 134 GLY A CA 1
ATOM 1001 C C . GLY A 1 134 ? 1.354 1.263 3.623 1.00 79.94 134 GLY A C 1
ATOM 1002 O O . GLY A 1 134 ? 0.500 0.971 4.459 1.00 79.94 134 GLY A O 1
ATOM 1003 N N . ALA A 1 135 ? 2.540 1.770 3.971 1.00 78.88 135 ALA A N 1
ATOM 1004 C CA . ALA A 1 135 ? 2.907 2.043 5.362 1.00 78.88 135 ALA A CA 1
ATOM 1005 C C . ALA A 1 135 ? 1.937 3.038 6.015 1.00 78.88 135 ALA A C 1
ATOM 1007 O O . ALA A 1 135 ? 1.553 2.891 7.177 1.00 78.88 135 ALA A O 1
ATOM 1008 N N . TYR A 1 136 ? 1.499 4.026 5.242 1.00 78.00 136 TYR A N 1
ATOM 1009 C CA . TYR A 1 136 ? 0.537 5.019 5.683 1.00 78.00 136 TYR A CA 1
ATOM 1010 C C . TYR A 1 136 ? -0.852 4.428 5.934 1.00 78.00 136 TYR A C 1
ATOM 1012 O O . TYR A 1 136 ? -1.435 4.637 6.999 1.00 78.00 136 TYR A O 1
ATOM 1020 N N . A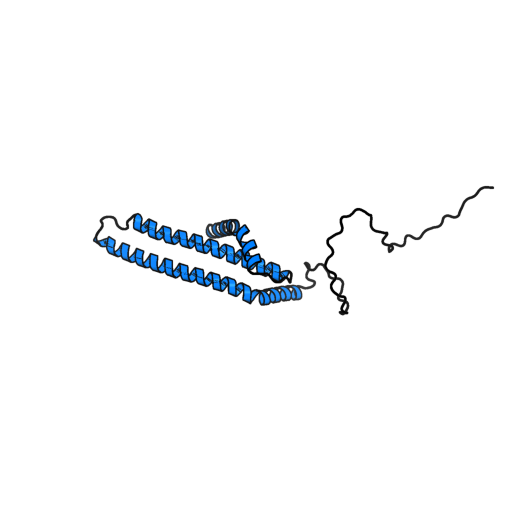LA A 1 137 ? -1.353 3.629 4.990 1.00 78.56 137 ALA A N 1
ATOM 1021 C CA . ALA A 1 137 ? -2.617 2.914 5.113 1.00 78.56 137 ALA A CA 1
ATOM 1022 C C . ALA A 1 137 ? -2.607 1.949 6.309 1.00 78.56 137 ALA A C 1
ATOM 1024 O O . ALA A 1 137 ? -3.582 1.887 7.060 1.00 78.56 137 ALA A O 1
ATOM 1025 N N . ALA A 1 138 ? -1.494 1.245 6.536 1.00 77.88 138 ALA A N 1
ATOM 1026 C CA . ALA A 1 138 ? -1.324 0.350 7.676 1.00 77.88 138 ALA A CA 1
ATOM 1027 C C . ALA A 1 138 ? -1.375 1.111 9.011 1.00 77.88 138 ALA A C 1
ATOM 1029 O O . ALA A 1 138 ? -2.144 0.750 9.902 1.00 77.88 138 ALA A O 1
ATOM 1030 N N . ALA A 1 139 ? -0.620 2.206 9.140 1.00 77.88 139 ALA A N 1
ATOM 1031 C CA . ALA A 1 139 ? -0.614 3.017 10.355 1.00 77.88 139 ALA A CA 1
ATOM 1032 C C . ALA A 1 139 ? -1.980 3.664 10.642 1.00 77.88 139 ALA A C 1
ATOM 1034 O O . ALA A 1 139 ? -2.423 3.683 11.792 1.00 77.88 139 ALA A O 1
ATOM 1035 N N . ALA A 1 140 ? -2.661 4.160 9.604 1.00 75.62 140 ALA A N 1
ATOM 1036 C CA . ALA A 1 140 ? -4.005 4.715 9.720 1.00 75.62 140 ALA A CA 1
ATOM 1037 C C . ALA A 1 140 ? -5.024 3.645 10.144 1.00 75.62 140 ALA A C 1
ATOM 1039 O O . ALA A 1 140 ? -5.832 3.890 11.037 1.00 75.62 140 ALA A O 1
ATOM 1040 N N . SER A 1 141 ? -4.938 2.439 9.574 1.00 76.38 141 SER A N 1
ATOM 1041 C CA . SER A 1 141 ? -5.801 1.307 9.937 1.00 76.38 141 SER A CA 1
ATOM 1042 C C . SER A 1 141 ? -5.651 0.936 11.413 1.00 76.38 141 SER A C 1
ATOM 1044 O O . SER A 1 141 ? -6.646 0.807 12.123 1.00 76.38 141 SER A O 1
ATOM 1046 N N . VAL A 1 142 ? -4.410 0.844 11.906 1.00 81.00 142 VAL A N 1
ATOM 1047 C CA . VAL A 1 142 ? -4.127 0.575 13.325 1.00 81.00 142 VAL A CA 1
ATOM 1048 C C . VAL A 1 142 ? -4.694 1.679 14.219 1.00 81.00 142 VAL A C 1
ATOM 1050 O O . VAL A 1 142 ? -5.317 1.387 15.238 1.00 81.00 142 VAL A O 1
ATOM 1053 N N . HIS A 1 143 ? -4.523 2.947 13.838 1.00 79.94 143 HIS A N 1
ATOM 1054 C CA . HIS A 1 143 ? -5.054 4.074 14.603 1.00 79.94 143 HIS A CA 1
ATOM 1055 C C . HIS A 1 143 ? -6.583 4.030 14.727 1.00 79.94 143 HIS A C 1
ATOM 1057 O O . HIS A 1 143 ? -7.108 4.235 15.822 1.00 79.94 143 HIS A O 1
ATOM 1063 N N . VAL A 1 144 ? -7.286 3.739 13.627 1.00 76.75 144 VAL A N 1
ATOM 1064 C CA . VAL A 1 144 ? -8.751 3.617 13.610 1.00 76.75 144 VAL A CA 1
ATOM 1065 C C . VAL A 1 144 ? -9.205 2.490 14.530 1.00 76.75 144 VAL A C 1
ATOM 1067 O O . VAL A 1 144 ? -10.060 2.724 15.376 1.00 76.75 144 VAL A O 1
ATOM 1070 N N . VAL A 1 145 ? -8.589 1.307 14.437 1.00 78.00 145 VAL A N 1
ATOM 1071 C CA . VAL A 1 145 ? -8.950 0.155 15.280 1.00 78.00 145 VAL A CA 1
ATOM 1072 C C . VAL A 1 145 ? -8.738 0.457 16.766 1.00 78.00 145 VAL A C 1
ATOM 1074 O O . VAL A 1 145 ? -9.595 0.132 17.582 1.00 78.00 145 VAL A O 1
ATOM 1077 N N . ILE A 1 146 ? -7.632 1.116 17.133 1.00 81.19 146 ILE A N 1
ATOM 1078 C CA . ILE A 1 146 ? -7.354 1.481 18.532 1.00 81.19 146 ILE A CA 1
ATOM 1079 C C . ILE A 1 146 ? -8.370 2.508 19.051 1.00 81.19 146 ILE A C 1
ATOM 1081 O O . ILE A 1 146 ? -8.849 2.378 20.175 1.00 81.19 146 ILE A O 1
ATOM 1085 N N . ARG A 1 147 ? -8.703 3.530 18.252 1.00 78.88 147 ARG A N 1
ATOM 1086 C CA . ARG A 1 147 ? -9.675 4.566 18.641 1.00 78.88 147 ARG A CA 1
ATOM 1087 C C . ARG A 1 147 ? -11.080 4.000 18.774 1.00 78.88 147 ARG A C 1
ATOM 1089 O O . ARG A 1 147 ? -11.728 4.237 19.790 1.00 78.88 147 ARG A O 1
ATOM 1096 N N . ASP A 1 148 ? -11.489 3.167 17.822 1.00 74.50 148 ASP A N 1
ATOM 1097 C CA . ASP A 1 148 ? -12.754 2.451 17.912 1.00 74.50 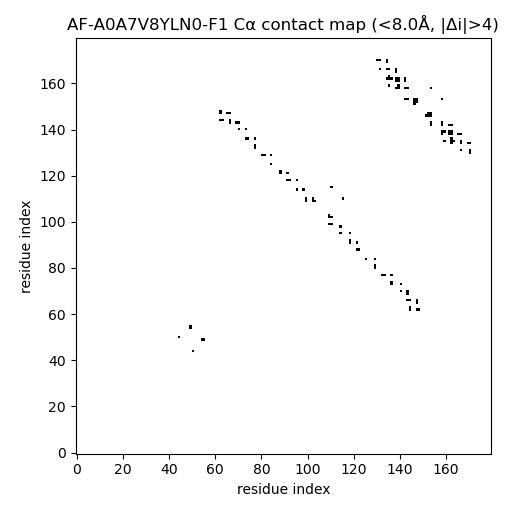148 ASP A CA 1
ATOM 1098 C C . ASP A 1 148 ? -12.776 1.550 19.148 1.00 74.50 148 ASP A C 1
ATOM 1100 O O . ASP A 1 148 ? -13.759 1.574 19.880 1.00 74.50 148 ASP A O 1
ATOM 1104 N N . ALA A 1 149 ? -11.717 0.794 19.442 1.00 73.94 149 ALA A N 1
ATOM 1105 C CA . ALA A 1 149 ? -11.659 -0.039 20.646 1.00 73.94 149 ALA A CA 1
ATOM 1106 C C . ALA A 1 149 ? -11.788 0.778 21.949 1.00 73.94 149 ALA A C 1
ATOM 1108 O O . ALA A 1 149 ? -12.338 0.279 22.928 1.00 73.94 149 ALA A O 1
ATOM 1109 N N . ALA A 1 150 ? -11.346 2.039 21.947 1.00 79.81 150 ALA A N 1
ATOM 1110 C CA . ALA A 1 150 ? -11.509 2.976 23.058 1.00 79.81 150 ALA A CA 1
ATOM 1111 C C . ALA A 1 150 ? -12.895 3.659 23.109 1.00 79.81 150 ALA A C 1
ATOM 1113 O O . ALA A 1 150 ? -13.165 4.422 24.033 1.00 79.81 150 ALA A O 1
ATOM 1114 N N . GLY A 1 151 ? -13.776 3.402 22.135 1.00 72.81 151 GLY A N 1
ATOM 1115 C CA . GLY A 1 151 ? -15.091 4.044 22.030 1.00 72.81 151 GLY A CA 1
ATOM 1116 C C . GLY A 1 151 ? -15.045 5.487 21.516 1.00 72.81 151 GLY A C 1
ATOM 1117 O O . GLY A 1 151 ? -16.036 6.204 21.625 1.00 72.81 151 GLY A O 1
ATOM 1118 N N . GLU A 1 152 ? -13.917 5.920 20.950 1.00 74.88 152 GLU A N 1
ATOM 1119 C CA . GLU A 1 152 ? -13.728 7.274 20.435 1.00 74.88 152 GLU A CA 1
ATOM 1120 C C . GLU A 1 152 ? -13.821 7.299 18.905 1.00 74.88 152 GLU A C 1
ATOM 1122 O O . GLU A 1 152 ? -13.165 6.519 18.216 1.00 74.88 152 GLU A O 1
ATOM 1127 N N . SER A 1 153 ? -14.576 8.248 18.344 1.00 66.62 153 SER A N 1
ATOM 1128 C CA . SER A 1 153 ? -14.604 8.460 16.894 1.00 66.62 153 SER A CA 1
ATOM 1129 C C . SER A 1 153 ? -13.293 9.093 16.418 1.00 66.62 153 SER A C 1
ATOM 1131 O O . SER A 1 153 ? -12.945 10.200 16.838 1.00 66.62 153 SER A O 1
ATOM 1133 N N . SER A 1 154 ? -12.574 8.422 15.517 1.00 66.19 154 SER A N 1
ATOM 1134 C CA . SER A 1 154 ? -11.367 8.974 14.891 1.00 66.19 154 SER A CA 1
ATOM 1135 C C . SER A 1 154 ? -11.723 9.868 13.700 1.00 66.19 154 SER A C 1
ATOM 1137 O O . SER A 1 154 ? -12.490 9.473 12.822 1.00 66.19 154 SER A O 1
ATOM 1139 N N . SER A 1 155 ? -11.147 11.073 13.643 1.00 74.31 155 SER A N 1
ATOM 1140 C CA . SER A 1 155 ? -11.184 11.896 12.433 1.00 74.31 155 SER A CA 1
ATOM 1141 C C . SER A 1 155 ? -10.064 11.475 11.482 1.00 74.31 155 SER A C 1
ATOM 1143 O O . SER A 1 155 ? -8.953 11.153 11.910 1.00 74.31 155 SER A O 1
ATOM 1145 N N . VAL A 1 156 ? -10.329 11.528 10.173 1.00 67.50 156 VAL A N 1
ATOM 1146 C CA . VAL A 1 156 ? -9.344 11.175 9.136 1.00 67.50 156 VAL A CA 1
ATOM 1147 C C . VAL A 1 156 ? -8.034 11.943 9.355 1.00 67.50 156 VAL A C 1
ATOM 1149 O O . VAL A 1 156 ? -6.972 11.337 9.392 1.00 67.50 156 VAL A O 1
ATOM 1152 N N . GLY A 1 157 ? -8.093 13.250 9.636 1.00 70.69 157 GLY A N 1
ATOM 1153 C CA . GLY A 1 157 ? -6.904 14.071 9.902 1.00 70.69 157 GLY A CA 1
ATOM 1154 C C . GLY A 1 157 ? -6.043 13.599 11.084 1.00 70.69 157 GLY A C 1
ATOM 1155 O O . GLY A 1 157 ? -4.816 13.657 11.004 1.00 70.69 157 GLY A O 1
ATOM 1156 N N . ALA A 1 158 ? -6.651 13.077 12.153 1.00 72.12 158 ALA A N 1
ATOM 1157 C CA . ALA A 1 158 ? -5.913 12.550 13.302 1.00 72.12 158 ALA A CA 1
ATOM 1158 C C . ALA A 1 158 ? -5.183 11.238 12.964 1.00 72.12 158 ALA A C 1
ATOM 1160 O O . ALA A 1 158 ? -4.021 11.060 13.341 1.00 72.12 158 ALA A O 1
ATOM 1161 N N . ALA A 1 159 ? -5.826 10.357 12.191 1.00 69.75 159 ALA A N 1
ATOM 1162 C CA . ALA A 1 159 ? -5.211 9.126 11.697 1.00 69.75 159 ALA A CA 1
ATOM 1163 C C . ALA A 1 159 ? -4.043 9.417 10.740 1.00 69.75 159 ALA A C 1
ATOM 1165 O O . ALA A 1 159 ? -2.976 8.811 10.851 1.00 69.75 159 ALA A O 1
ATOM 1166 N N . LEU A 1 160 ? -4.221 10.400 9.853 1.00 68.56 160 LEU A N 1
ATOM 1167 C CA . LEU A 1 160 ? -3.210 10.868 8.904 1.00 68.56 160 LEU A CA 1
ATOM 1168 C C . LEU A 1 160 ? -1.965 11.436 9.613 1.00 68.56 160 LEU A C 1
ATOM 1170 O O . LEU A 1 160 ? -0.833 11.103 9.251 1.00 68.56 160 LEU A O 1
ATOM 1174 N N . GLY A 1 161 ? -2.159 12.255 10.653 1.00 78.56 161 GLY A N 1
ATOM 1175 C CA . GLY A 1 161 ? -1.064 12.806 11.461 1.00 78.56 161 GLY A CA 1
ATOM 1176 C C . GLY A 1 161 ? -0.320 11.738 12.269 1.00 78.56 161 GLY A C 1
ATOM 1177 O O . GLY A 1 161 ? 0.909 11.745 12.337 1.00 78.56 161 GLY A O 1
ATOM 1178 N N . PHE A 1 162 ? -1.049 10.767 12.829 1.00 77.75 162 PHE A N 1
ATOM 1179 C CA . PHE A 1 162 ? -0.455 9.621 13.524 1.00 77.75 162 PHE A CA 1
ATOM 1180 C C . PHE A 1 162 ? 0.386 8.742 12.587 1.00 77.75 162 PHE A C 1
ATOM 1182 O O . PHE A 1 162 ? 1.447 8.252 12.987 1.00 77.75 162 PHE A O 1
ATOM 1189 N N . ALA A 1 163 ? -0.090 8.542 11.356 1.00 77.75 163 ALA A N 1
ATOM 1190 C CA . ALA A 1 163 ? 0.579 7.733 10.350 1.00 77.75 163 ALA A CA 1
ATOM 1191 C C . ALA A 1 163 ? 1.889 8.372 9.873 1.00 77.75 163 ALA A C 1
ATOM 1193 O O . ALA A 1 163 ? 2.899 7.674 9.799 1.00 77.75 163 ALA A O 1
ATOM 1194 N N . ALA A 1 164 ? 1.908 9.691 9.646 1.00 78.00 164 ALA A N 1
ATOM 1195 C CA . ALA A 1 164 ? 3.078 10.418 9.143 1.00 78.00 164 ALA A CA 1
ATOM 1196 C C . ALA A 1 164 ? 4.345 10.198 9.994 1.00 78.00 164 ALA A C 1
ATOM 1198 O O . ALA A 1 164 ? 5.424 9.954 9.458 1.00 78.00 164 ALA A O 1
ATOM 1199 N N . GLY A 1 165 ? 4.213 10.195 11.324 1.00 81.44 165 GLY A N 1
ATOM 1200 C CA . GLY A 1 165 ? 5.347 9.996 12.236 1.00 81.44 165 GLY A CA 1
ATOM 1201 C C . GLY A 1 165 ? 5.914 8.570 12.274 1.00 81.44 165 GLY A C 1
ATOM 1202 O O . GLY A 1 165 ? 6.980 8.358 12.844 1.00 81.44 165 GLY A O 1
ATOM 1203 N N . ARG A 1 166 ? 5.221 7.578 11.697 1.00 80.31 166 ARG A N 1
ATOM 1204 C CA . ARG A 1 166 ? 5.595 6.152 11.781 1.00 80.31 166 ARG A CA 1
ATOM 1205 C C . ARG A 1 166 ? 5.917 5.501 10.438 1.00 80.31 166 ARG A C 1
ATOM 1207 O O . ARG A 1 166 ? 6.243 4.317 10.415 1.00 80.31 166 ARG A O 1
ATOM 1214 N N . MET A 1 167 ? 5.875 6.253 9.339 1.00 76.06 167 MET A N 1
ATOM 1215 C CA . MET A 1 167 ? 6.078 5.707 7.990 1.00 76.06 167 MET A CA 1
ATOM 1216 C C . MET A 1 167 ? 7.464 5.080 7.825 1.00 76.06 167 MET A C 1
ATOM 1218 O O . MET A 1 167 ? 7.569 3.931 7.416 1.00 76.06 167 MET A O 1
ATOM 1222 N N . LEU A 1 168 ? 8.522 5.808 8.191 1.00 79.38 168 LEU A N 1
ATOM 1223 C CA . LEU A 1 168 ? 9.913 5.359 8.052 1.00 79.38 168 LEU A CA 1
ATOM 1224 C C . LEU A 1 168 ? 10.193 4.044 8.806 1.00 79.38 168 LEU A C 1
ATOM 1226 O O . LEU A 1 168 ? 10.667 3.100 8.172 1.00 79.38 168 LEU A O 1
ATOM 1230 N N . PRO A 1 169 ? 9.853 3.923 10.107 1.00 83.56 169 PRO A N 1
ATOM 1231 C CA . PRO A 1 169 ? 9.974 2.653 10.817 1.00 83.56 169 PRO A CA 1
ATOM 1232 C C . PRO A 1 169 ? 9.181 1.515 10.166 1.00 83.56 169 PRO A C 1
ATOM 1234 O O . PRO A 1 169 ? 9.707 0.415 10.031 1.00 83.56 169 PRO A O 1
ATOM 1237 N N . LEU A 1 170 ? 7.935 1.762 9.744 1.00 80.38 170 LEU A N 1
ATOM 1238 C CA . LEU A 1 170 ? 7.087 0.730 9.137 1.00 80.38 170 LEU A CA 1
ATOM 1239 C C . LEU A 1 170 ? 7.624 0.245 7.789 1.00 80.38 170 LEU A C 1
ATOM 1241 O O . LEU A 1 170 ? 7.586 -0.953 7.524 1.00 80.38 170 LEU A O 1
ATOM 1245 N N . ILE A 1 171 ? 8.161 1.146 6.967 1.00 81.31 171 ILE A N 1
ATOM 1246 C CA . ILE A 1 171 ? 8.832 0.783 5.714 1.00 81.31 171 ILE A CA 1
ATOM 1247 C C . ILE A 1 171 ? 10.072 -0.057 6.016 1.00 81.31 171 ILE A C 1
ATOM 1249 O O . ILE A 1 171 ? 10.255 -1.105 5.404 1.00 81.31 171 ILE A O 1
ATOM 1253 N N . GLY A 1 172 ? 10.891 0.360 6.988 1.00 81.06 172 GLY A N 1
ATOM 1254 C CA . GLY A 1 172 ? 12.077 -0.393 7.401 1.00 81.06 172 GLY A CA 1
ATOM 1255 C C . GLY A 1 172 ? 11.742 -1.826 7.821 1.00 81.06 172 GLY A C 1
ATOM 1256 O O . GLY A 1 172 ? 12.366 -2.771 7.345 1.00 81.06 172 GLY A O 1
ATOM 1257 N N . TRP A 1 173 ? 10.705 -2.004 8.643 1.00 82.69 173 TRP A N 1
ATOM 1258 C CA . TRP A 1 173 ? 10.224 -3.330 9.037 1.00 82.69 173 TRP A CA 1
ATOM 1259 C C . TRP A 1 173 ? 9.624 -4.124 7.874 1.00 82.69 173 TRP A C 1
ATOM 1261 O O . TRP A 1 173 ? 9.886 -5.318 7.759 1.00 82.69 173 TRP A O 1
ATOM 1271 N N . GLY A 1 174 ? 8.859 -3.480 6.992 1.00 77.81 174 GLY A N 1
ATOM 1272 C CA . GLY A 1 174 ? 8.295 -4.134 5.811 1.00 77.81 174 GLY A CA 1
ATOM 1273 C C . GLY A 1 174 ? 9.372 -4.673 4.867 1.00 77.81 174 GLY A C 1
ATOM 1274 O O . GLY A 1 174 ? 9.247 -5.789 4.370 1.00 77.81 174 GLY A O 1
ATOM 1275 N N . LEU A 1 175 ? 10.457 -3.918 4.674 1.00 81.31 175 LEU A N 1
ATOM 1276 C CA . LEU A 1 175 ? 11.608 -4.362 3.887 1.00 81.31 175 LEU A CA 1
ATOM 1277 C C . LEU A 1 175 ? 12.321 -5.553 4.535 1.00 81.31 175 LEU A C 1
ATOM 1279 O O . LEU A 1 175 ? 12.700 -6.478 3.825 1.00 81.31 175 LEU A O 1
ATOM 1283 N N . LEU A 1 176 ? 12.467 -5.564 5.866 1.00 81.75 176 LEU A N 1
ATOM 1284 C CA . LEU A 1 176 ? 13.055 -6.702 6.584 1.00 81.75 176 LEU A CA 1
ATOM 1285 C C . LEU A 1 176 ? 12.236 -7.982 6.404 1.00 81.75 176 LEU A C 1
ATOM 1287 O O . LEU A 1 176 ? 12.817 -9.034 6.169 1.00 81.75 176 LEU A O 1
ATOM 1291 N N . VAL A 1 177 ? 10.904 -7.893 6.471 1.00 82.62 177 VAL A N 1
ATOM 1292 C CA . VAL A 1 177 ? 10.015 -9.045 6.236 1.00 82.62 177 VAL A CA 1
ATOM 1293 C C . VAL A 1 177 ? 10.162 -9.593 4.817 1.00 82.62 177 VAL A C 1
ATOM 1295 O O . VAL A 1 177 ? 10.063 -10.793 4.624 1.00 82.62 177 VAL A O 1
ATOM 1298 N N . TRP A 1 178 ? 10.407 -8.731 3.830 1.00 76.38 178 TRP A N 1
ATOM 1299 C CA . TRP A 1 178 ? 10.648 -9.158 2.449 1.00 76.38 178 TRP A CA 1
ATOM 1300 C C . TRP A 1 178 ? 12.040 -9.758 2.213 1.00 76.38 178 TRP A C 1
ATOM 1302 O O . TRP A 1 178 ? 12.242 -10.435 1.207 1.00 76.38 178 TRP A O 1
ATOM 1312 N N . LEU A 1 179 ? 13.002 -9.466 3.090 1.00 76.62 179 LEU A N 1
ATOM 1313 C CA . LEU A 1 179 ? 14.387 -9.925 2.978 1.00 76.62 179 LEU A CA 1
ATOM 1314 C C . LEU A 1 179 ? 14.624 -11.280 3.674 1.00 76.62 179 LEU A C 1
ATOM 1316 O O . LEU A 1 179 ? 15.575 -11.977 3.321 1.00 76.62 179 LEU A O 1
ATOM 1320 N N . LEU A 1 180 ? 13.807 -11.605 4.680 1.00 69.31 180 LEU A N 1
ATOM 1321 C CA . LEU A 1 180 ? 13.859 -12.837 5.481 1.00 69.31 180 LEU A CA 1
ATOM 1322 C C . LEU A 1 180 ? 13.033 -13.960 4.845 1.00 69.31 180 LEU A C 1
ATOM 1324 O O . LEU A 1 180 ? 13.515 -15.113 4.899 1.00 69.31 180 LEU A O 1
#

Solvent-accessible surface area (backbone atoms only — not comparable to full-atom values): 11109 Å² total; per-residue (Å²): 142,82,90,79,83,82,85,77,84,76,80,85,66,93,79,71,84,68,84,78,78,91,81,69,82,76,74,79,80,71,83,82,71,82,94,68,96,67,83,88,70,75,83,81,63,58,91,89,55,66,95,42,72,67,63,46,51,51,53,51,52,53,44,48,63,68,44,43,62,64,44,51,51,48,50,51,55,50,49,51,54,52,51,54,48,52,53,53,50,50,51,52,50,52,51,50,53,52,52,47,60,62,28,70,80,76,44,98,85,53,78,52,72,67,61,51,50,53,52,52,49,54,52,51,51,50,51,52,51,49,46,53,53,50,30,32,49,50,40,27,47,54,45,46,53,54,30,50,72,71,74,41,89,72,53,70,69,58,28,52,57,61,11,64,81,43,30,69,64,45,40,56,52,53,52,50,64,75,72,108

Sequence (180 aa):
MSMQPPYGQDPHDPFNPGPPPAGIPSQRSFARYPEGSYPIAPPVADPLVPADLAGWFQRIIDVVRRSLVPLLTIQAGMAVFVVIYQVIVGNATNEFNRSVQASRGVVPGGVSPDQLSGFFGTLLLGIAVISLVGAYAAAASVHVVIRDAAGESSSVGAALGFAAGRMLPLIGWGLLVWLL

pLDDT: mean 71.96, std 16.45, range [36.0, 93.81]

Radius of gyration: 32.49 Å; Cα contacts (8 Å, |Δi|>4): 71; chains: 1; bounding box: 56×33×132 Å

Mean predicted aligned error: 16.53 Å

Secondary structure (DSSP, 8-state):
-------------TT--PPPPTTSPPP-------------PPP---TTS-SSHHHHHHHHHHHHHHHHHHHHHHHHHHHHHHHHHHHHHHHHHHHHHHHHHHHTTT-TT-S-HHHHHHHHHHHHHHHHHHHHHHHHHHHHHHHHHHHHHTTPPPPHHHHHHHHHTTHHHHHHHHHHHHH-

Foldseek 3Di:
DDDDDDDDDDDPDVPDDPDDDPDDDDDPDDDDDDDDDDPDDPDDDPPVDDPDPVVVVVLVVVLCVVLVVVLVVLVVVLVVLVVVLCVQLVVLVVVLVVVQVVCVVPDDPTDDPVNVCVNVVSVVVSVVVSLQSVLLSVQLSVVCSVCSSVVHHDDPVNSNVRSVVCSVVSSVVVVVVVVD